Protein AF-A0A953NY67-F1 (afdb_monomer)

Foldseek 3Di:
DDDDDDDDDDDDDDDDDDPDDPDPPPPPPPPPPPPPQDAQQQFDAADDPNAGCLFADDPSVVLVQLSPSDFDPDADEDEQVRLLPDDPPPDDCQDFGKHKYKAWFQAKDFAQQDSSQNSDRVFTKIKTFGAHYLPDAQLRTAIAIATSRSCVSGVCVDRVNSRVCNVVGFMKIWIATWGQQVVCQVCHNPRHVHSIYRRHGRWIWTADPNDTHTD

Secondary structure (DSSP, 8-state):
-----------------------------------------PPPSS-BTTB-TT-SSS-HHHHHHHH-----SSPEEEEHHHHHTS----SS----EEEEEEEEEEEEEEPPP-GGGTT-SSSPPEEEEEESSTT--GGGSEEEEE-HHHHHH-GGG-HHHHHHHHHHTPEEEEEEEEEE-GGGGGGBTTTBS-SEEEEEEEEEEEEETTEEEE-

Solvent-accessible surface area (backbone atoms only — not comparable to full-atom values): 12230 Å² total; per-residue (Å²): 132,89,80,89,80,91,86,82,90,88,82,89,80,97,78,88,83,82,87,79,75,84,79,77,76,77,78,78,77,77,76,77,76,69,78,80,76,56,71,60,49,71,30,79,78,60,63,54,94,83,36,38,35,46,30,36,82,87,59,33,83,52,13,36,52,46,55,51,38,72,64,57,93,74,51,46,81,44,48,45,67,67,54,50,71,50,75,83,61,78,96,72,64,66,44,86,47,34,31,30,33,52,26,15,39,61,47,62,44,79,39,70,59,36,42,40,43,51,47,34,84,84,43,36,30,37,38,29,23,37,13,78,46,75,86,48,54,50,28,66,4,37,40,35,30,39,37,47,58,47,41,69,48,27,69,70,62,37,68,70,51,50,38,51,44,25,71,74,46,47,44,33,37,46,26,16,28,39,29,60,41,72,95,46,51,89,38,42,72,67,60,16,45,34,41,46,28,30,32,25,42,50,38,52,28,37,52,52,96,94,39,80,43,55,95

Mean predicted aligned error: 10.67 Å

pLDDT: mean 84.35, std 21.22, range [34.59, 98.81]

Structure (mmCIF, N/CA/C/O backbone):
data_AF-A0A953NY67-F1
#
_entry.id   AF-A0A953NY67-F1
#
loop_
_atom_site.group_PDB
_atom_site.id
_atom_site.type_symbol
_atom_site.label_atom_id
_atom_site.label_alt_id
_atom_site.label_comp_id
_atom_site.label_asym_id
_atom_site.label_entity_id
_atom_site.label_seq_id
_atom_site.pdbx_PDB_ins_code
_atom_site.Cartn_x
_atom_site.Cartn_y
_atom_site.Cartn_z
_atom_site.occupancy
_atom_site.B_iso_or_equiv
_atom_site.auth_seq_id
_atom_site.auth_comp_id
_atom_site.auth_asym_id
_atom_site.auth_atom_id
_atom_site.pdbx_PDB_model_num
ATOM 1 N N . MET A 1 1 ? -45.138 -76.956 61.649 1.00 39.62 1 MET A N 1
ATOM 2 C CA . MET A 1 1 ? -44.543 -77.700 62.784 1.00 39.62 1 MET A CA 1
ATOM 3 C C . MET A 1 1 ? -43.358 -76.897 63.327 1.00 39.62 1 MET A C 1
ATOM 5 O O . MET A 1 1 ? -43.005 -75.906 62.704 1.00 39.62 1 MET A O 1
ATOM 9 N N . LEU A 1 2 ? -42.829 -77.313 64.483 1.00 36.50 2 LEU A N 1
ATOM 10 C CA . LEU A 1 2 ? -41.566 -76.946 65.160 1.00 36.50 2 LEU A CA 1
ATOM 11 C C . LEU A 1 2 ? -40.396 -76.501 64.241 1.00 36.50 2 LEU A C 1
ATOM 13 O O . LEU A 1 2 ? -40.342 -76.945 63.100 1.00 36.50 2 LEU A O 1
ATOM 17 N N . GLN A 1 3 ? -39.360 -75.763 64.676 1.00 36.25 3 GLN A N 1
ATOM 18 C CA . GLN A 1 3 ? -39.056 -74.982 65.902 1.00 36.25 3 GLN A CA 1
ATOM 19 C C . GLN A 1 3 ? -37.768 -74.153 65.617 1.00 36.25 3 GLN A C 1
ATOM 21 O O . GLN A 1 3 ? -37.050 -74.434 64.659 1.00 36.25 3 GLN A O 1
ATOM 26 N N . ALA A 1 4 ? -37.450 -73.155 66.449 1.00 38.16 4 ALA A N 1
ATOM 27 C CA . ALA A 1 4 ? -36.149 -72.458 66.493 1.00 38.16 4 ALA A CA 1
ATOM 28 C C . ALA A 1 4 ? -35.006 -73.368 67.072 1.00 38.16 4 ALA A C 1
ATOM 30 O O . ALA A 1 4 ? -35.291 -74.508 67.427 1.00 38.16 4 ALA A O 1
ATOM 31 N N . ALA A 1 5 ? -33.721 -72.994 67.243 1.00 40.84 5 ALA A N 1
ATOM 32 C CA . ALA A 1 5 ? -33.030 -71.692 67.201 1.00 40.84 5 ALA A CA 1
ATOM 33 C C . ALA A 1 5 ? -31.470 -71.840 67.171 1.00 40.84 5 ALA A C 1
ATOM 35 O O . ALA A 1 5 ? -30.976 -72.914 67.483 1.00 40.84 5 ALA A O 1
ATOM 36 N N . ILE A 1 6 ? -30.734 -70.735 66.904 1.00 38.78 6 ILE A N 1
ATOM 37 C CA . ILE A 1 6 ? -29.535 -70.209 67.643 1.00 38.78 6 ILE A CA 1
ATOM 38 C C . ILE A 1 6 ? -28.419 -71.234 68.027 1.00 38.78 6 ILE A C 1
ATOM 40 O O . ILE A 1 6 ? -28.661 -72.138 68.812 1.00 38.78 6 ILE A O 1
ATOM 44 N N . ASN A 1 7 ? -27.137 -71.138 67.618 1.00 36.88 7 ASN A N 1
ATOM 45 C CA . ASN A 1 7 ? -26.100 -70.093 67.867 1.00 36.88 7 ASN A CA 1
ATOM 46 C C . ASN A 1 7 ? -24.787 -70.466 67.073 1.00 36.88 7 ASN A C 1
ATOM 48 O O . ASN A 1 7 ? -24.808 -71.483 66.393 1.00 36.88 7 ASN A O 1
ATOM 52 N N . SER A 1 8 ? -23.589 -69.833 67.081 1.00 39.16 8 SER A N 1
ATOM 53 C CA . SER A 1 8 ? -22.992 -68.628 67.715 1.00 39.16 8 SER A CA 1
ATOM 54 C C . SER A 1 8 ? -21.680 -68.177 67.006 1.00 39.16 8 SER A C 1
ATOM 56 O O . SER A 1 8 ? -21.096 -68.959 66.264 1.00 39.16 8 SER A O 1
ATOM 58 N N . ARG A 1 9 ? -21.149 -66.999 67.402 1.00 42.31 9 ARG A N 1
ATOM 59 C CA . ARG A 1 9 ? -19.740 -66.505 67.313 1.00 42.31 9 ARG A CA 1
ATOM 60 C C . ARG A 1 9 ? -19.190 -66.007 65.962 1.00 42.31 9 ARG A C 1
ATOM 62 O O . ARG A 1 9 ? -19.369 -66.596 64.908 1.00 42.31 9 ARG A O 1
ATOM 69 N N . ALA A 1 10 ? -18.444 -64.903 66.053 1.00 38.62 10 ALA A N 1
ATOM 70 C CA . ALA A 1 10 ? -17.815 -64.177 64.951 1.00 38.62 10 ALA A CA 1
ATOM 71 C C . ALA A 1 10 ? -16.287 -64.100 65.116 1.00 38.62 10 ALA A C 1
ATOM 73 O O . ALA A 1 10 ? -15.781 -64.203 66.233 1.00 38.62 10 ALA A O 1
ATOM 74 N N . ALA A 1 11 ? -15.575 -63.788 64.029 1.00 39.66 11 ALA A N 1
ATOM 75 C CA . ALA A 1 11 ? -14.283 -63.101 64.079 1.00 39.66 11 ALA A CA 1
ATOM 76 C C . ALA A 1 11 ? -14.027 -62.334 62.769 1.00 39.66 11 ALA A C 1
ATOM 78 O O . ALA A 1 11 ? -14.064 -62.912 61.6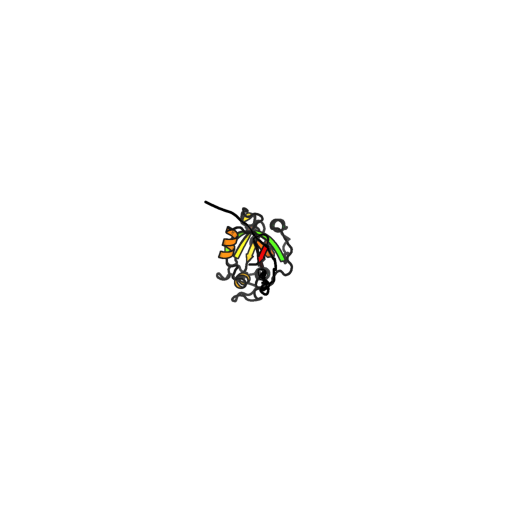86 1.00 39.66 11 ALA A O 1
ATOM 79 N N . TRP A 1 12 ? -13.731 -61.035 62.862 1.00 34.59 12 TRP A N 1
ATOM 80 C CA . TRP A 1 12 ? -13.210 -60.250 61.736 1.00 34.59 12 TRP A CA 1
ATOM 81 C C . TRP A 1 12 ? -11.709 -60.503 61.558 1.00 34.59 12 TRP A C 1
ATOM 83 O O . TRP A 1 12 ? -10.979 -60.540 62.550 1.00 34.59 12 TRP A O 1
ATOM 93 N N . ARG A 1 13 ? -11.214 -60.534 60.311 1.00 37.44 13 ARG A N 1
ATOM 94 C CA . ARG A 1 13 ? -9.818 -60.161 59.999 1.00 37.44 13 ARG A CA 1
ATOM 95 C C . ARG A 1 13 ? -9.633 -59.747 58.537 1.00 37.44 13 ARG A C 1
ATOM 97 O O . ARG A 1 13 ? -9.504 -60.582 57.650 1.00 37.44 13 ARG A O 1
ATOM 104 N N . LEU A 1 14 ? -9.550 -58.437 58.306 1.00 43.66 14 LEU A N 1
ATOM 105 C CA . LEU A 1 14 ? -9.125 -57.867 57.028 1.00 43.66 14 LEU A CA 1
ATOM 106 C C . LEU A 1 14 ? -7.594 -57.897 56.917 1.00 43.66 14 LEU A C 1
ATOM 108 O O . LEU A 1 14 ? -6.911 -57.102 57.557 1.00 43.66 14 LEU A O 1
ATOM 112 N N . ARG A 1 15 ? -7.066 -58.795 56.079 1.00 39.19 15 ARG A N 1
ATOM 113 C CA . ARG A 1 15 ? -5.749 -58.706 55.420 1.00 39.19 15 ARG A CA 1
ATOM 114 C C . ARG A 1 15 ? -5.880 -59.420 54.066 1.00 39.19 15 ARG A C 1
ATOM 116 O O . ARG A 1 15 ? -6.394 -60.528 54.043 1.00 39.19 15 ARG A O 1
ATOM 123 N N . GLY A 1 16 ? -5.467 -58.879 52.925 1.00 39.84 16 GLY A N 1
ATOM 124 C CA . GLY A 1 16 ? -4.832 -57.586 52.674 1.00 39.84 16 GLY A CA 1
ATOM 125 C C . GLY A 1 16 ? -3.822 -57.725 51.539 1.00 39.84 16 GLY A C 1
ATOM 126 O O . GLY A 1 16 ? -2.733 -58.222 51.780 1.00 39.84 16 GLY A O 1
ATOM 127 N N . ASN A 1 17 ? -4.197 -57.318 50.324 1.00 39.88 17 ASN A N 1
ATOM 128 C CA . ASN A 1 17 ? -3.295 -57.165 49.176 1.00 39.88 17 ASN A CA 1
ATOM 129 C C . ASN A 1 17 ? -3.966 -56.245 48.143 1.00 39.88 17 ASN A C 1
ATOM 131 O O . ASN A 1 17 ? -4.795 -56.685 47.349 1.00 39.88 17 ASN A O 1
ATOM 135 N N . GLN A 1 18 ? -3.640 -54.952 48.181 1.00 38.19 18 GLN A N 1
ATOM 136 C CA . GLN A 1 18 ? -4.022 -54.019 47.122 1.00 38.19 18 GLN A CA 1
ATOM 137 C C . GLN A 1 18 ? -2.980 -54.085 46.006 1.00 38.19 18 GLN A C 1
ATOM 139 O O . GLN A 1 18 ? -1.814 -53.767 46.230 1.00 38.19 18 GLN A O 1
ATOM 144 N N . TRP A 1 19 ? -3.404 -54.449 44.797 1.00 37.28 19 TRP A N 1
ATOM 145 C CA . TRP A 1 19 ? -2.578 -54.295 43.601 1.00 37.28 19 TRP A CA 1
ATOM 146 C C . TRP A 1 19 ? -2.508 -52.812 43.229 1.00 37.28 19 TRP A C 1
ATOM 148 O O . TRP A 1 19 ? -3.412 -52.282 42.582 1.00 37.28 19 TRP A O 1
ATOM 158 N N . GLN A 1 20 ? -1.450 -52.125 43.665 1.00 35.62 20 GLN A N 1
ATOM 159 C CA . GLN A 1 20 ? -1.194 -50.754 43.232 1.00 35.62 20 GLN A CA 1
ATOM 160 C C . GLN A 1 20 ? -0.678 -50.754 41.793 1.00 35.62 20 GLN A C 1
ATOM 162 O O . GLN A 1 20 ? 0.442 -51.180 41.515 1.00 35.62 20 GLN A O 1
ATOM 167 N N . TRP A 1 21 ? -1.499 -50.242 40.881 1.00 41.03 21 TRP A N 1
ATOM 168 C CA . TRP A 1 21 ? -1.080 -49.954 39.516 1.00 41.03 21 TRP A CA 1
ATOM 169 C C . TRP A 1 21 ? -0.129 -48.745 39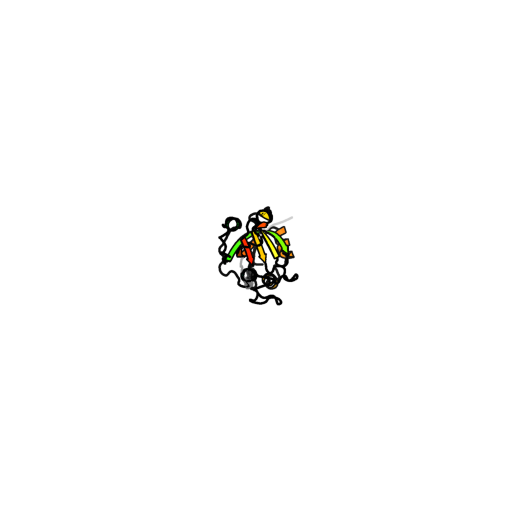.526 1.00 41.03 21 TRP A C 1
ATOM 171 O O . TRP A 1 21 ? -0.493 -47.703 40.084 1.00 41.03 21 TRP A O 1
ATOM 181 N N . PRO A 1 22 ? 1.077 -48.840 38.930 1.00 42.34 22 PRO A N 1
ATOM 182 C CA . PRO A 1 22 ? 1.998 -47.718 38.860 1.00 42.34 22 PRO A CA 1
ATOM 183 C C . PRO A 1 22 ? 1.428 -46.632 37.944 1.00 42.34 22 PRO A C 1
ATOM 185 O O . PRO A 1 22 ? 1.353 -46.753 36.724 1.00 42.34 22 PRO A O 1
ATOM 188 N N . TRP A 1 23 ? 1.022 -45.559 38.604 1.00 42.62 23 TRP A N 1
ATOM 189 C CA . TRP A 1 23 ? 0.513 -44.288 38.115 1.00 42.62 23 TRP A CA 1
ATOM 190 C C . TRP A 1 23 ? 1.400 -43.682 37.016 1.00 42.62 23 TRP A C 1
ATOM 192 O O . TRP A 1 23 ? 2.247 -42.823 37.268 1.00 42.62 23 TRP A O 1
ATOM 202 N N . LEU A 1 24 ? 1.133 -44.072 35.765 1.00 40.12 24 LEU A N 1
ATOM 203 C CA . LEU A 1 24 ? 1.544 -43.332 34.574 1.00 40.12 24 LEU A CA 1
ATOM 204 C C . LEU A 1 24 ? 0.895 -41.943 34.603 1.00 40.12 24 LEU A C 1
ATOM 206 O O . LEU A 1 24 ? -0.196 -41.722 34.072 1.00 40.12 24 LEU A O 1
ATOM 210 N N . LYS A 1 25 ? 1.588 -40.993 35.242 1.00 44.09 25 LYS A N 1
ATOM 211 C CA . LYS A 1 25 ? 1.295 -39.561 35.165 1.00 44.09 25 LYS A CA 1
ATOM 212 C C . LYS A 1 25 ? 1.428 -39.144 33.706 1.00 44.09 25 LYS A C 1
ATOM 214 O O . LYS A 1 25 ? 2.519 -38.832 33.239 1.00 44.09 25 LYS A O 1
ATOM 219 N N . SER A 1 26 ? 0.310 -39.183 32.991 1.00 42.44 26 SER A N 1
ATOM 220 C CA . SER A 1 26 ? 0.231 -38.799 31.588 1.00 42.44 26 SER A CA 1
ATOM 221 C C . SER A 1 26 ? 0.456 -37.296 31.493 1.00 42.44 26 SER A C 1
ATOM 223 O O . SER A 1 26 ? -0.470 -36.506 31.671 1.00 42.44 26 SER A O 1
ATOM 225 N N . ILE A 1 27 ? 1.711 -36.900 31.267 1.00 49.53 27 ILE A N 1
ATOM 226 C CA . ILE A 1 27 ? 2.076 -35.515 30.986 1.00 49.53 27 ILE A CA 1
ATOM 227 C C . ILE A 1 27 ? 1.513 -35.195 29.604 1.00 49.53 27 ILE A C 1
ATOM 229 O O . ILE A 1 27 ? 2.157 -35.425 28.581 1.00 49.53 27 ILE A O 1
ATOM 233 N N . VAL A 1 28 ? 0.282 -34.684 29.581 1.00 48.62 28 VAL A N 1
ATOM 234 C CA . VAL A 1 28 ? -0.308 -34.091 28.385 1.00 48.62 28 VAL A CA 1
ATOM 235 C C . VAL A 1 28 ? 0.465 -32.807 28.108 1.00 48.62 28 VAL A C 1
ATOM 237 O O . VAL A 1 28 ? 0.140 -31.736 28.618 1.00 48.62 28 VAL A O 1
ATOM 240 N N . LEU A 1 29 ? 1.531 -32.937 27.319 1.00 42.44 29 LEU A N 1
ATOM 241 C CA . LEU A 1 29 ? 2.214 -31.818 26.691 1.00 42.44 29 LEU A CA 1
ATOM 242 C C . LEU A 1 29 ? 1.227 -31.155 25.728 1.00 42.44 29 LEU A C 1
ATOM 244 O O . LEU A 1 29 ? 1.152 -31.492 24.548 1.00 42.44 29 LEU A O 1
ATOM 248 N N . ILE A 1 30 ? 0.457 -30.199 26.252 1.00 47.91 30 ILE A N 1
ATOM 249 C CA . ILE A 1 30 ? -0.268 -29.227 25.440 1.00 47.91 30 ILE A CA 1
ATOM 250 C C . ILE A 1 30 ? 0.800 -28.339 24.802 1.00 47.91 30 ILE A C 1
ATOM 252 O O . ILE A 1 30 ? 1.150 -27.277 25.318 1.00 47.91 30 ILE A O 1
ATOM 256 N N . SER A 1 31 ? 1.364 -28.809 23.690 1.00 45.59 31 SER A N 1
ATOM 257 C CA . SER A 1 31 ? 2.204 -28.005 22.816 1.00 45.59 31 SER A CA 1
ATOM 258 C C . SER A 1 31 ? 1.345 -26.881 22.255 1.00 45.59 31 SER A C 1
ATOM 260 O O . SER A 1 31 ? 0.670 -27.044 21.240 1.00 45.59 31 SER A O 1
ATOM 262 N N . ILE A 1 32 ? 1.364 -25.735 22.939 1.00 51.59 32 ILE A N 1
ATOM 263 C CA . ILE A 1 32 ? 0.816 -24.484 22.428 1.00 51.59 32 ILE A CA 1
ATOM 264 C C . ILE A 1 32 ? 1.669 -24.111 21.216 1.00 51.59 32 ILE A C 1
ATOM 266 O O . ILE A 1 32 ? 2.693 -23.437 21.331 1.00 51.59 32 ILE A O 1
ATOM 270 N N . LEU A 1 33 ? 1.248 -24.590 20.046 1.00 49.53 33 LEU A N 1
ATOM 271 C CA . LEU A 1 33 ? 1.711 -24.110 18.755 1.00 49.53 33 LEU A CA 1
ATOM 272 C C . LEU A 1 33 ? 1.245 -22.662 18.626 1.00 49.53 33 LEU A C 1
ATOM 274 O O . LEU A 1 33 ? 0.181 -22.378 18.077 1.00 49.53 33 LEU A O 1
ATOM 278 N N . ALA A 1 34 ? 2.044 -21.745 19.173 1.00 48.44 34 ALA A N 1
ATOM 279 C CA . ALA A 1 34 ? 1.928 -20.333 18.868 1.00 48.44 34 ALA A CA 1
ATOM 280 C C . ALA A 1 34 ? 1.931 -20.208 17.334 1.00 48.44 34 ALA A C 1
ATOM 282 O O . ALA A 1 34 ? 2.858 -20.726 16.700 1.00 48.44 34 ALA A O 1
ATOM 283 N N . PRO A 1 35 ? 0.901 -19.599 16.718 1.00 49.03 35 PRO A N 1
ATOM 284 C CA . PRO A 1 35 ? 0.841 -19.491 15.271 1.00 49.03 35 PRO A CA 1
ATOM 285 C C . PRO A 1 35 ? 2.079 -18.727 14.817 1.00 49.03 35 PRO A C 1
ATOM 287 O O . PRO A 1 35 ? 2.294 -17.589 15.234 1.00 49.03 35 PRO A O 1
ATOM 290 N N . ALA A 1 36 ? 2.923 -19.379 14.016 1.00 50.19 36 ALA A N 1
ATOM 291 C CA . ALA A 1 36 ? 4.190 -18.808 13.592 1.00 50.19 36 ALA A CA 1
ATOM 292 C C . ALA A 1 36 ? 3.918 -17.502 12.835 1.00 50.19 36 ALA A C 1
ATOM 294 O O . ALA A 1 36 ? 3.412 -17.527 11.708 1.00 50.19 36 ALA A O 1
ATOM 295 N N . VAL A 1 37 ? 4.228 -16.370 13.474 1.00 52.16 37 VAL A N 1
ATOM 296 C CA . VAL A 1 37 ? 4.060 -15.029 12.910 1.00 52.16 37 VAL A CA 1
ATOM 297 C C . VAL A 1 37 ? 5.117 -14.858 11.827 1.00 52.16 37 VAL A C 1
ATOM 299 O O . VAL A 1 37 ? 6.238 -14.422 12.081 1.00 52.16 37 VAL A O 1
ATOM 302 N N . HIS A 1 38 ? 4.771 -15.298 10.621 1.00 57.69 38 HIS A N 1
ATOM 303 C CA . HIS A 1 38 ? 5.622 -15.177 9.451 1.00 57.69 38 HIS A CA 1
ATOM 304 C C . HIS A 1 38 ? 5.703 -13.699 9.078 1.00 57.69 38 HIS A C 1
ATOM 306 O O . HIS A 1 38 ? 4.747 -13.140 8.544 1.00 57.69 38 HIS A O 1
ATOM 312 N N . ALA A 1 39 ? 6.847 -13.084 9.376 1.00 74.56 39 ALA A N 1
ATOM 313 C CA . ALA A 1 39 ? 7.178 -11.764 8.867 1.00 74.56 39 ALA A CA 1
ATOM 314 C C . ALA A 1 39 ? 7.124 -11.772 7.332 1.00 74.56 39 ALA A C 1
ATOM 316 O O . ALA A 1 39 ? 7.561 -12.740 6.704 1.00 74.56 39 ALA A O 1
ATOM 317 N N . ALA A 1 40 ? 6.617 -10.692 6.739 1.00 82.81 40 ALA A N 1
ATOM 318 C CA . ALA A 1 40 ? 6.560 -10.518 5.297 1.00 82.81 40 ALA A CA 1
ATOM 319 C C . ALA A 1 40 ? 7.931 -10.774 4.658 1.00 82.81 40 ALA A C 1
ATOM 321 O O . ALA A 1 40 ? 8.946 -10.187 5.052 1.00 82.81 40 ALA A O 1
ATOM 322 N N . ASN A 1 41 ? 7.951 -11.620 3.631 1.00 90.12 41 ASN A N 1
ATOM 323 C CA . ASN A 1 41 ? 9.145 -11.882 2.849 1.00 90.12 41 ASN A CA 1
ATOM 324 C C . ASN A 1 41 ? 9.572 -10.578 2.172 1.00 90.12 41 ASN A C 1
ATOM 326 O O . ASN A 1 41 ? 8.874 -10.038 1.305 1.00 90.12 41 ASN A O 1
ATOM 330 N N . LYS A 1 42 ? 10.738 -10.073 2.572 1.00 93.25 42 LYS A N 1
ATOM 331 C CA . LYS A 1 42 ? 11.381 -8.933 1.927 1.00 93.25 42 LYS A CA 1
ATOM 332 C C . LYS A 1 42 ? 11.780 -9.332 0.492 1.00 93.25 42 LYS A C 1
ATOM 334 O O . LYS A 1 42 ? 12.521 -10.301 0.345 1.00 93.25 42 LYS A O 1
ATOM 339 N N . PRO A 1 43 ? 11.377 -8.582 -0.549 1.00 95.06 43 PRO A N 1
ATOM 340 C CA . PRO A 1 43 ? 11.858 -8.802 -1.907 1.00 95.06 43 PRO A CA 1
ATOM 341 C C . PRO A 1 43 ? 13.290 -8.293 -2.099 1.00 95.06 43 PRO A C 1
ATOM 343 O O . PRO A 1 43 ? 13.756 -7.392 -1.393 1.00 95.06 43 PRO A O 1
ATOM 346 N N . ASP A 1 44 ? 13.961 -8.807 -3.124 1.00 93.12 44 ASP A N 1
ATOM 347 C CA . ASP A 1 44 ? 15.292 -8.344 -3.499 1.00 93.12 44 ASP A CA 1
ATOM 348 C C . ASP A 1 44 ? 15.319 -6.883 -3.974 1.00 93.12 44 ASP A C 1
ATOM 350 O O . ASP A 1 44 ? 14.358 -6.325 -4.530 1.00 93.12 44 ASP A O 1
ATOM 354 N N . SER A 1 45 ? 16.471 -6.258 -3.739 1.00 91.75 45 SER A N 1
ATOM 355 C CA . SER A 1 45 ? 16.820 -4.921 -4.215 1.00 91.75 45 SER A CA 1
ATOM 356 C C . SER A 1 45 ? 17.358 -4.950 -5.640 1.00 91.75 45 SER A C 1
ATOM 358 O O . SER A 1 45 ? 18.080 -5.867 -6.021 1.00 91.75 45 SER A O 1
ATOM 360 N N . GLY A 1 46 ? 17.076 -3.898 -6.404 1.00 92.31 46 GLY A N 1
ATOM 361 C CA . GLY A 1 46 ? 17.532 -3.755 -7.784 1.00 92.31 46 GLY A CA 1
ATOM 362 C C . GLY A 1 46 ? 16.484 -4.197 -8.807 1.00 92.31 46 GLY A C 1
ATOM 363 O O . GLY A 1 46 ? 15.278 -4.004 -8.615 1.00 92.31 46 GLY A O 1
ATOM 364 N N . ALA A 1 47 ? 16.940 -4.722 -9.945 1.00 94.69 47 ALA A N 1
ATOM 365 C CA . ALA A 1 47 ? 16.054 -5.051 -11.055 1.00 94.69 47 ALA A CA 1
ATOM 366 C C . ALA A 1 47 ? 15.122 -6.228 -10.722 1.00 94.69 47 ALA A C 1
ATOM 368 O O . ALA A 1 47 ? 15.570 -7.272 -10.263 1.00 94.69 47 ALA A O 1
ATOM 369 N N . PHE A 1 48 ? 13.829 -6.061 -10.993 1.00 96.88 48 PHE A N 1
ATOM 370 C CA . PHE A 1 48 ? 12.809 -7.093 -10.854 1.00 96.88 48 PHE A CA 1
ATOM 371 C C . PHE A 1 48 ? 12.240 -7.403 -12.239 1.00 96.88 48 PHE A C 1
ATOM 373 O O . PHE A 1 48 ? 11.706 -6.510 -12.891 1.00 96.88 48 PHE A O 1
ATOM 380 N N . GLN A 1 49 ? 12.404 -8.650 -12.696 1.00 96.12 49 GLN A N 1
ATOM 381 C CA . GLN A 1 49 ? 11.982 -9.111 -14.030 1.00 96.12 49 GLN A CA 1
ATOM 382 C C . GLN A 1 49 ? 12.437 -8.155 -15.158 1.00 96.12 49 GLN A C 1
ATOM 384 O O . GLN A 1 49 ? 11.653 -7.684 -15.971 1.00 96.12 49 GLN A O 1
ATOM 389 N N . GLY A 1 50 ? 13.725 -7.792 -15.151 1.00 95.00 50 GLY A N 1
ATOM 390 C CA . GLY A 1 50 ? 14.330 -6.845 -16.099 1.00 95.00 50 GLY A CA 1
ATOM 391 C C . GLY A 1 50 ? 14.109 -5.359 -15.772 1.00 95.00 50 GLY A C 1
ATOM 392 O O . GLY A 1 50 ? 14.988 -4.541 -16.052 1.00 95.00 50 GLY A O 1
ATOM 393 N N . CYS A 1 51 ? 13.009 -4.991 -15.110 1.00 96.19 51 CYS A N 1
ATOM 394 C CA . CYS A 1 51 ? 12.725 -3.601 -14.757 1.00 96.19 51 CYS A CA 1
ATOM 395 C C . CYS A 1 51 ? 13.555 -3.120 -13.550 1.00 96.19 51 CYS A C 1
ATOM 397 O O . CYS A 1 51 ? 13.471 -3.668 -12.450 1.00 96.19 51 CYS A O 1
ATOM 399 N N . ARG A 1 52 ? 14.365 -2.070 -13.736 1.00 94.94 52 ARG A N 1
ATOM 400 C CA . ARG A 1 52 ? 15.186 -1.441 -12.677 1.00 94.94 52 ARG A CA 1
ATOM 401 C C . ARG A 1 52 ? 14.311 -0.661 -11.684 1.00 94.94 52 ARG A C 1
ATOM 403 O O . ARG A 1 52 ? 13.252 -0.174 -12.056 1.00 94.94 52 ARG A O 1
ATOM 410 N N . GLU A 1 53 ? 14.775 -0.446 -10.446 1.00 92.81 53 GLU A N 1
ATOM 411 C CA . GLU A 1 53 ? 14.031 0.356 -9.440 1.00 92.81 53 GLU A CA 1
ATOM 412 C C . GLU A 1 53 ? 13.753 1.802 -9.900 1.00 92.81 53 GLU A C 1
ATOM 414 O O . GLU A 1 53 ? 12.763 2.407 -9.490 1.00 92.81 53 GLU A O 1
ATOM 419 N N . THR A 1 54 ? 14.581 2.329 -10.807 1.00 93.94 54 THR A N 1
ATOM 420 C CA . THR A 1 54 ? 14.387 3.608 -11.513 1.00 93.94 54 THR A CA 1
ATOM 421 C C . THR A 1 54 ? 13.136 3.653 -12.390 1.00 93.94 54 THR A C 1
ATOM 423 O O . THR A 1 54 ? 12.739 4.739 -12.808 1.00 93.94 54 THR A O 1
ATOM 426 N N . GLY A 1 55 ? 12.543 2.500 -12.707 1.00 94.75 55 GLY A N 1
ATOM 427 C CA . GLY A 1 55 ? 11.469 2.357 -13.678 1.00 94.75 55 GLY A CA 1
ATOM 428 C C . GLY A 1 55 ? 11.839 2.923 -15.049 1.00 94.75 55 GLY A C 1
ATOM 429 O O . GLY A 1 55 ? 12.982 2.833 -15.502 1.00 94.75 55 GLY A O 1
ATOM 430 N N . SER A 1 56 ? 10.841 3.545 -15.665 1.00 93.50 56 SER A N 1
ATOM 431 C CA . SER A 1 56 ? 10.866 4.231 -16.955 1.00 93.50 56 SER A CA 1
ATOM 432 C C . SER A 1 56 ? 10.272 5.643 -16.834 1.00 93.50 56 SER A C 1
ATOM 434 O O . SER A 1 56 ? 9.691 6.006 -15.807 1.00 93.50 56 SER A O 1
ATOM 436 N N . GLY A 1 57 ? 10.383 6.445 -17.894 1.00 89.06 57 GLY A N 1
ATOM 437 C CA . GLY A 1 57 ? 9.899 7.827 -17.896 1.00 89.06 57 GLY A CA 1
ATOM 438 C C . GLY A 1 57 ? 10.838 8.794 -17.167 1.00 89.06 57 GLY A C 1
ATOM 439 O O . GLY A 1 57 ? 12.013 8.502 -16.957 1.00 89.06 57 GLY A O 1
ATOM 440 N N . LYS A 1 58 ? 10.330 9.989 -16.838 1.00 84.19 58 LYS A N 1
ATOM 441 C CA . LYS A 1 58 ? 11.153 11.119 -16.363 1.00 84.19 58 LYS A CA 1
ATOM 442 C C . LYS A 1 58 ? 11.320 11.163 -14.837 1.00 84.19 58 LYS A C 1
ATOM 444 O O . LYS A 1 58 ? 12.383 11.539 -14.353 1.00 84.19 58 LYS A O 1
ATOM 449 N N . ASP A 1 59 ? 10.320 10.726 -14.071 1.00 88.44 59 ASP A N 1
ATOM 450 C CA . ASP A 1 59 ? 10.309 10.783 -12.600 1.00 88.44 59 ASP A CA 1
ATOM 451 C C . ASP A 1 59 ? 11.064 9.624 -11.918 1.00 88.44 59 ASP A C 1
ATOM 453 O O . ASP A 1 59 ? 10.564 8.973 -10.999 1.00 88.44 59 ASP A O 1
ATOM 457 N N . ILE A 1 60 ? 12.319 9.393 -12.318 1.00 91.00 60 ILE A N 1
ATOM 458 C CA . ILE A 1 60 ? 13.217 8.357 -11.764 1.00 91.00 60 ILE A CA 1
ATOM 459 C C . ILE A 1 60 ? 13.181 8.329 -10.223 1.00 91.00 60 ILE A C 1
ATOM 461 O O . ILE A 1 60 ? 13.098 7.272 -9.596 1.00 91.00 60 ILE A O 1
ATOM 465 N N . SER A 1 61 ? 13.193 9.507 -9.598 1.00 90.88 61 SER A N 1
ATOM 466 C CA . SER A 1 61 ? 13.214 9.676 -8.144 1.00 90.88 61 SER A CA 1
ATOM 467 C C . SER A 1 61 ? 11.860 9.468 -7.444 1.00 90.88 61 SER A C 1
ATOM 469 O O . SER A 1 61 ? 11.836 9.473 -6.214 1.00 90.88 61 SER A O 1
ATOM 471 N N . ILE A 1 62 ? 10.737 9.303 -8.162 1.00 90.50 62 ILE A N 1
ATOM 472 C CA . ILE A 1 62 ? 9.485 8.778 -7.575 1.00 90.50 62 ILE A CA 1
ATOM 473 C C . ILE A 1 62 ? 9.396 7.267 -7.780 1.00 90.50 62 ILE A C 1
ATOM 475 O O . ILE A 1 62 ? 8.999 6.555 -6.860 1.00 90.50 62 ILE A O 1
ATOM 479 N N . ASN A 1 63 ? 9.860 6.772 -8.931 1.00 94.56 63 ASN A N 1
ATOM 480 C CA . ASN A 1 63 ? 9.890 5.349 -9.255 1.00 94.56 63 ASN A CA 1
ATOM 481 C C . ASN A 1 63 ? 10.694 4.552 -8.218 1.00 94.56 63 ASN A C 1
ATOM 483 O O . ASN A 1 63 ? 10.195 3.551 -7.716 1.00 94.56 63 ASN A O 1
ATOM 487 N N . ILE A 1 64 ? 11.865 5.049 -7.796 1.00 93.94 64 ILE A N 1
ATOM 488 C CA . ILE A 1 64 ? 12.676 4.436 -6.722 1.00 93.94 64 ILE A CA 1
ATOM 489 C C . ILE A 1 64 ? 11.897 4.351 -5.395 1.00 93.94 64 ILE A C 1
ATOM 491 O O . ILE A 1 64 ? 11.980 3.353 -4.679 1.00 93.94 64 ILE A O 1
ATOM 495 N N . LEU A 1 65 ? 11.104 5.376 -5.056 1.00 94.25 65 LEU A N 1
ATOM 496 C CA . LEU A 1 65 ? 10.316 5.401 -3.817 1.00 94.25 65 LEU A CA 1
ATOM 497 C C . LEU A 1 65 ? 9.112 4.450 -3.882 1.00 94.25 65 LEU A C 1
ATOM 499 O O . LEU A 1 65 ? 8.793 3.835 -2.865 1.00 94.25 65 LEU A O 1
ATOM 503 N N . LYS A 1 66 ? 8.487 4.305 -5.060 1.00 94.75 66 LYS A N 1
ATOM 504 C CA . LYS A 1 66 ? 7.436 3.314 -5.349 1.00 94.75 66 LYS A CA 1
ATOM 505 C C . LYS A 1 66 ? 7.982 1.877 -5.297 1.00 94.75 66 LYS A C 1
ATOM 507 O O . LYS A 1 66 ? 7.410 1.014 -4.637 1.00 94.75 66 LYS A O 1
ATOM 512 N N . ASN A 1 67 ? 9.131 1.631 -5.929 1.00 94.88 67 ASN A N 1
ATOM 513 C CA . ASN A 1 67 ? 9.769 0.314 -6.055 1.00 94.88 67 ASN A CA 1
ATOM 514 C C . ASN A 1 67 ? 10.488 -0.198 -4.800 1.00 94.88 67 ASN A C 1
ATOM 516 O O . ASN A 1 67 ? 10.966 -1.330 -4.816 1.00 94.88 67 ASN A O 1
ATOM 520 N N . ARG A 1 68 ? 10.611 0.607 -3.740 1.00 93.06 68 ARG A N 1
ATOM 521 C CA . ARG A 1 68 ? 11.505 0.335 -2.605 1.00 93.06 68 ARG A CA 1
ATOM 522 C C . ARG A 1 68 ? 11.315 -1.077 -2.020 1.00 93.06 68 ARG A C 1
ATOM 524 O O . ARG A 1 68 ? 10.293 -1.391 -1.410 1.00 93.06 68 ARG A O 1
ATOM 531 N N . SER A 1 69 ? 12.354 -1.898 -2.139 1.00 94.88 69 SER A N 1
ATOM 532 C CA . SER A 1 69 ? 12.452 -3.254 -1.573 1.00 94.88 69 SER A CA 1
ATOM 533 C C . SER A 1 69 ? 12.696 -3.280 -0.056 1.00 94.88 69 SER A C 1
ATOM 535 O O . SER A 1 69 ? 12.550 -4.318 0.585 1.00 94.88 69 SER A O 1
ATOM 537 N N . LYS A 1 70 ? 13.060 -2.143 0.556 1.00 94.19 70 LYS A N 1
ATOM 538 C CA . LYS A 1 70 ? 13.296 -2.058 2.004 1.00 94.19 70 LYS A CA 1
ATOM 539 C C . LYS A 1 70 ? 11.972 -2.146 2.801 1.00 94.19 70 LYS A C 1
ATOM 541 O O . LYS A 1 70 ? 11.081 -1.326 2.544 1.00 94.19 70 LYS A O 1
ATOM 546 N N . PRO A 1 71 ? 11.849 -3.053 3.795 1.00 95.19 71 PRO A N 1
ATOM 547 C CA . PRO A 1 71 ? 10.728 -3.065 4.736 1.00 95.19 71 PRO A CA 1
ATOM 548 C C . PRO A 1 71 ? 10.734 -1.822 5.637 1.00 95.19 71 PRO A C 1
ATOM 550 O O . PRO A 1 71 ? 11.705 -1.065 5.682 1.00 95.19 71 PRO A O 1
ATOM 553 N N . VAL A 1 72 ? 9.641 -1.605 6.369 1.00 95.25 72 VAL A N 1
ATOM 554 C CA . VAL A 1 72 ? 9.571 -0.554 7.393 1.00 95.25 72 VAL A CA 1
ATOM 555 C C . VAL A 1 72 ? 9.951 -1.148 8.748 1.00 95.25 72 VAL A C 1
ATOM 557 O O . VAL A 1 72 ? 9.136 -1.793 9.397 1.00 95.25 72 VAL A O 1
ATOM 560 N N . ASP A 1 73 ? 11.190 -0.907 9.176 1.00 91.00 73 ASP A N 1
ATOM 561 C CA . ASP A 1 73 ? 11.751 -1.512 10.396 1.00 91.00 73 ASP A CA 1
ATOM 562 C C . ASP A 1 73 ? 11.076 -1.002 11.689 1.00 91.00 73 ASP A C 1
ATOM 564 O O . ASP A 1 73 ? 10.983 -1.722 12.681 1.00 91.00 73 ASP A O 1
ATOM 568 N N . LYS A 1 74 ? 10.643 0.269 11.697 1.00 93.12 74 LYS A N 1
ATOM 569 C CA . LYS A 1 74 ? 10.035 0.963 12.849 1.00 93.12 74 LYS A CA 1
ATOM 570 C C . LYS A 1 74 ? 8.923 1.915 12.371 1.00 93.12 74 LYS A C 1
ATOM 572 O O . LYS A 1 74 ? 9.199 3.093 12.133 1.00 93.12 74 LYS A O 1
ATOM 577 N N . PRO A 1 75 ? 7.686 1.430 12.160 1.00 96.12 75 PRO A N 1
ATOM 578 C CA . PRO A 1 75 ? 6.594 2.261 11.661 1.00 96.12 75 PRO A CA 1
ATOM 579 C C . PRO A 1 75 ? 6.071 3.239 12.719 1.00 96.12 75 PRO A C 1
ATOM 581 O O . PRO A 1 75 ? 5.890 2.881 13.881 1.00 96.12 75 PRO A O 1
ATOM 584 N N . THR A 1 76 ? 5.728 4.459 12.300 1.00 95.81 76 THR A N 1
ATOM 585 C CA . THR A 1 76 ? 4.841 5.327 13.090 1.00 95.81 76 THR A CA 1
ATOM 586 C C . THR A 1 76 ? 3.409 4.806 12.979 1.00 95.81 76 THR A C 1
ATOM 588 O O . THR A 1 76 ? 2.903 4.655 11.867 1.00 95.81 76 THR A O 1
ATOM 591 N N . GLN A 1 77 ? 2.735 4.556 14.102 1.00 97.31 77 GLN A N 1
ATOM 592 C CA . GLN A 1 77 ? 1.304 4.237 14.085 1.00 97.31 77 GLN A CA 1
ATOM 593 C C . GLN A 1 77 ? 0.510 5.483 13.668 1.00 97.31 77 GLN A C 1
ATOM 595 O O . GLN A 1 77 ? 0.691 6.554 14.248 1.00 97.31 77 GLN A O 1
ATOM 600 N N . MET A 1 78 ? -0.353 5.359 12.661 1.00 96.06 78 MET A N 1
ATOM 601 C CA . MET A 1 78 ? -1.212 6.443 12.175 1.00 96.06 78 MET A CA 1
ATOM 602 C C . MET A 1 78 ? -2.627 5.933 11.900 1.00 96.06 78 MET A C 1
ATOM 604 O O . MET A 1 78 ? -2.823 4.781 11.525 1.00 96.06 78 MET A O 1
ATOM 608 N N . THR A 1 79 ? -3.631 6.798 12.041 1.00 97.56 79 THR A N 1
ATOM 609 C CA . THR A 1 79 ? -4.990 6.503 11.564 1.00 97.56 79 THR A CA 1
ATOM 610 C C . THR A 1 79 ? -5.158 6.961 10.116 1.00 97.56 79 THR A C 1
ATOM 612 O O . THR A 1 79 ? -4.458 7.866 9.656 1.00 97.56 79 THR A O 1
ATOM 615 N N . VAL A 1 80 ? -6.130 6.381 9.407 1.00 97.94 80 VAL A N 1
ATOM 616 C CA . VAL A 1 80 ? -6.547 6.830 8.066 1.00 97.94 80 VAL A CA 1
ATOM 617 C C . VAL A 1 80 ? -6.846 8.338 8.078 1.00 97.94 80 VAL A C 1
ATOM 619 O O . VAL A 1 80 ? -6.264 9.091 7.298 1.00 97.94 80 VAL A O 1
ATOM 622 N N . ASN A 1 81 ? -7.645 8.808 9.043 1.00 96.69 81 ASN A N 1
ATOM 623 C CA . ASN A 1 81 ? -7.970 10.230 9.212 1.00 96.69 81 ASN A CA 1
ATOM 624 C C . ASN A 1 81 ? -6.724 11.109 9.455 1.00 96.69 81 ASN A C 1
ATOM 626 O O . ASN A 1 81 ? -6.643 12.211 8.918 1.00 96.69 81 ASN A O 1
ATOM 630 N N . ALA A 1 82 ? -5.729 10.623 10.207 1.00 94.94 82 ALA A N 1
ATOM 631 C CA . ALA A 1 82 ? -4.472 11.341 10.444 1.00 94.94 82 ALA A CA 1
ATOM 632 C C . ALA A 1 82 ? -3.550 11.405 9.211 1.00 94.94 82 ALA A C 1
ATOM 634 O O . ALA A 1 82 ? -2.611 12.199 9.204 1.00 94.94 82 ALA A O 1
ATOM 635 N N . ILE A 1 83 ? -3.793 10.591 8.176 1.00 94.81 83 ILE A N 1
ATOM 636 C CA . ILE A 1 83 ? -3.143 10.709 6.860 1.00 94.81 83 ILE A CA 1
ATOM 637 C C . ILE A 1 83 ? -3.950 11.632 5.938 1.00 94.81 83 ILE A C 1
ATOM 639 O O . ILE A 1 83 ? -3.363 12.467 5.253 1.00 94.81 83 ILE A O 1
ATOM 643 N N . ILE A 1 84 ? -5.285 11.547 5.963 1.00 94.31 84 ILE A N 1
ATOM 644 C CA . ILE A 1 84 ? -6.175 12.449 5.209 1.00 94.31 84 ILE A CA 1
ATOM 645 C C . ILE A 1 84 ? -5.946 13.909 5.619 1.00 94.31 84 ILE A C 1
ATOM 647 O O . ILE A 1 84 ? -5.770 14.764 4.754 1.00 94.31 84 ILE A O 1
ATOM 651 N N . GLY A 1 85 ? -5.870 14.176 6.926 1.00 90.25 85 GLY A N 1
ATOM 652 C CA . GLY A 1 85 ? -5.621 15.503 7.491 1.00 90.25 85 GLY A CA 1
ATOM 653 C C . GLY A 1 85 ? -4.190 16.033 7.333 1.00 90.25 85 GLY A C 1
ATOM 654 O O . GLY A 1 85 ? -3.908 17.137 7.796 1.00 90.25 85 GLY A O 1
ATOM 655 N N . GLN A 1 86 ? -3.267 15.297 6.699 1.00 86.44 86 GLN A N 1
ATOM 656 C CA . GLN A 1 86 ? -1.938 15.845 6.423 1.00 86.44 86 GLN A CA 1
ATOM 657 C C . GLN A 1 86 ? -2.008 16.898 5.324 1.00 86.44 86 GLN A C 1
ATOM 659 O O . GLN A 1 86 ? -2.337 16.596 4.173 1.00 86.44 86 GLN A O 1
ATOM 664 N N . ALA A 1 87 ? -1.579 18.114 5.663 1.00 71.88 87 ALA A N 1
ATOM 665 C CA . ALA A 1 87 ? -1.313 19.156 4.687 1.00 71.88 87 ALA A CA 1
ATOM 666 C C . ALA A 1 87 ? -0.460 18.617 3.524 1.00 71.88 87 ALA A C 1
ATOM 668 O O . ALA A 1 87 ? 0.489 17.846 3.717 1.00 71.88 87 ALA A O 1
ATOM 669 N N . LYS A 1 88 ? -0.789 19.054 2.306 1.00 64.81 88 LYS A N 1
ATOM 670 C CA . LYS A 1 88 ? 0.050 18.842 1.125 1.00 64.81 88 LYS A CA 1
ATOM 671 C C . LYS A 1 88 ? 1.318 19.668 1.318 1.00 64.81 88 LYS A C 1
ATOM 673 O O . LYS A 1 88 ? 1.320 20.869 1.064 1.00 64.81 88 LYS A O 1
ATOM 678 N N . ALA A 1 89 ? 2.366 19.040 1.839 1.00 54.50 89 ALA A N 1
ATOM 679 C CA . ALA A 1 89 ? 3.638 19.705 2.059 1.00 54.50 89 ALA A CA 1
ATOM 680 C C . ALA A 1 89 ? 4.170 20.264 0.728 1.00 54.50 89 ALA A C 1
ATOM 682 O O . ALA A 1 89 ? 4.159 19.570 -0.290 1.00 54.50 89 ALA A O 1
ATOM 683 N N . SER A 1 90 ? 4.592 21.528 0.726 1.00 47.62 90 SER A N 1
ATOM 684 C CA . SER A 1 90 ? 4.903 22.272 -0.495 1.00 47.62 90 SER A CA 1
ATOM 685 C C . SER A 1 90 ? 6.074 21.657 -1.268 1.00 47.62 90 SER A C 1
ATOM 687 O O . SER A 1 90 ? 7.192 21.578 -0.764 1.00 47.62 90 SER A O 1
ATOM 689 N N . GLY A 1 91 ? 5.810 21.247 -2.514 1.00 45.88 91 GLY A N 1
ATOM 690 C CA . GLY A 1 91 ? 6.794 20.900 -3.551 1.00 45.88 91 GLY A CA 1
ATOM 691 C C . GLY A 1 91 ? 7.634 19.637 -3.319 1.00 45.88 91 GLY A C 1
ATOM 692 O O . GLY A 1 91 ? 7.618 18.722 -4.140 1.00 45.88 91 GLY A O 1
ATOM 693 N N . THR A 1 92 ? 8.392 19.598 -2.226 1.00 51.22 92 THR A N 1
ATOM 694 C CA . THR A 1 92 ? 9.643 18.827 -2.130 1.00 51.22 92 THR A CA 1
ATOM 695 C C . THR A 1 92 ? 9.563 17.640 -1.169 1.00 51.22 92 THR A C 1
ATOM 697 O O . THR A 1 92 ? 10.329 16.685 -1.297 1.00 51.22 92 THR A O 1
ATOM 700 N N . LEU A 1 93 ? 8.629 17.652 -0.211 1.00 52.22 93 LEU A N 1
ATOM 701 C CA . LEU A 1 93 ? 8.506 16.603 0.807 1.00 52.22 93 LEU A CA 1
ATOM 702 C C . LEU A 1 93 ? 7.747 15.369 0.292 1.00 52.22 93 LEU A C 1
ATOM 704 O O . LEU A 1 93 ? 6.667 15.017 0.773 1.00 52.22 93 LEU A O 1
ATOM 708 N N . ARG A 1 94 ? 8.389 14.640 -0.631 1.00 66.44 94 ARG A N 1
ATOM 709 C CA . ARG A 1 94 ? 8.143 13.206 -0.857 1.00 66.44 94 ARG A CA 1
ATOM 710 C C . ARG A 1 94 ? 8.537 12.450 0.417 1.00 66.44 94 ARG A C 1
ATOM 712 O O . ARG A 1 94 ? 9.673 11.995 0.558 1.00 66.44 94 ARG A O 1
ATOM 719 N N . ARG A 1 95 ? 7.616 12.418 1.384 1.00 66.12 95 ARG A N 1
ATOM 720 C CA . ARG A 1 95 ? 7.835 11.899 2.739 1.00 66.12 95 ARG A CA 1
ATOM 721 C C . ARG A 1 95 ? 8.416 10.477 2.674 1.00 66.12 95 ARG A C 1
ATOM 723 O O . ARG A 1 95 ? 8.020 9.658 1.853 1.00 66.12 95 ARG A O 1
ATOM 730 N N . GLN A 1 96 ? 9.387 10.201 3.541 1.00 75.88 96 GLN A N 1
ATOM 731 C CA . GLN A 1 96 ? 10.042 8.890 3.658 1.00 75.88 96 GLN A CA 1
ATOM 732 C C . GLN A 1 96 ? 9.719 8.241 5.012 1.00 75.88 96 GLN A C 1
ATOM 734 O O . GLN A 1 96 ? 10.537 7.544 5.602 1.00 75.88 96 GLN A O 1
ATOM 739 N N . GLN A 1 97 ? 8.524 8.517 5.536 1.00 90.56 97 GLN A N 1
ATOM 740 C CA . GLN A 1 97 ? 8.069 8.001 6.820 1.00 90.56 97 GLN A CA 1
ATOM 741 C C . GLN A 1 97 ? 7.467 6.613 6.615 1.00 90.56 97 GLN A C 1
ATOM 743 O O . GLN A 1 97 ? 6.518 6.446 5.847 1.00 90.56 97 GLN A O 1
ATOM 748 N N . GLY A 1 98 ? 8.015 5.624 7.313 1.00 95.75 98 GLY A N 1
ATOM 749 C CA . GLY A 1 98 ? 7.357 4.338 7.474 1.00 95.75 98 GLY A CA 1
ATOM 750 C C . GLY A 1 98 ? 6.168 4.481 8.421 1.00 95.75 98 GLY A C 1
ATOM 751 O O . GLY A 1 98 ? 6.317 5.011 9.524 1.00 95.75 98 GLY A O 1
ATOM 752 N N . VAL A 1 99 ? 4.995 4.023 7.997 1.00 97.12 99 VAL A N 1
ATOM 753 C CA . VAL A 1 99 ? 3.747 4.081 8.763 1.00 97.12 99 VAL A CA 1
ATOM 754 C C . VAL A 1 99 ? 3.127 2.696 8.894 1.00 97.12 99 VAL A C 1
ATOM 756 O O . VAL A 1 99 ? 3.298 1.850 8.019 1.00 97.12 99 VAL A O 1
ATOM 759 N N . ALA A 1 100 ? 2.394 2.484 9.980 1.00 98.31 100 ALA A N 1
ATOM 760 C CA . ALA A 1 100 ? 1.473 1.370 10.152 1.00 98.31 100 ALA A CA 1
ATOM 761 C C . ALA A 1 100 ? 0.079 1.954 10.384 1.00 98.31 100 ALA A C 1
ATOM 763 O O . ALA A 1 100 ? -0.084 2.867 11.196 1.00 98.31 100 ALA A O 1
ATOM 764 N N . VAL A 1 101 ? -0.900 1.484 9.611 1.00 98.56 101 VAL A N 1
ATOM 765 C CA . VAL A 1 101 ? -2.226 2.103 9.526 1.00 98.56 101 VAL A CA 1
ATOM 766 C C . VAL A 1 101 ? -3.301 1.042 9.638 1.00 98.56 101 VAL A C 1
ATOM 768 O O . VAL A 1 101 ? -3.328 0.095 8.853 1.00 98.56 101 VAL A O 1
ATOM 771 N N . GLU A 1 102 ? -4.196 1.211 10.607 1.00 98.56 102 GLU A N 1
ATOM 772 C CA . GLU A 1 102 ? -5.359 0.345 10.775 1.00 98.56 102 GLU A CA 1
ATOM 773 C C . GLU A 1 102 ? -6.590 0.899 10.052 1.00 98.56 102 GLU A C 1
ATOM 775 O O . GLU A 1 102 ? -6.856 2.101 10.099 1.00 98.56 102 GLU A O 1
ATOM 780 N N . GLY A 1 103 ? -7.369 0.014 9.429 1.00 98.50 103 GLY A N 1
ATOM 781 C CA . GLY A 1 103 ? -8.596 0.369 8.714 1.00 98.50 103 GLY A CA 1
ATOM 782 C C . GLY A 1 103 ? -9.246 -0.831 8.028 1.00 98.50 103 GLY A C 1
ATOM 783 O O . GLY A 1 103 ? -8.876 -1.978 8.280 1.00 98.50 103 GLY A O 1
ATOM 784 N N . TYR A 1 104 ? -10.197 -0.569 7.136 1.00 98.69 104 TYR A N 1
ATOM 785 C CA . TYR A 1 104 ? -10.857 -1.583 6.311 1.00 98.69 104 TYR A CA 1
ATOM 786 C C . TYR A 1 104 ? -10.494 -1.383 4.842 1.00 98.69 104 TYR A C 1
ATOM 788 O O . TYR A 1 104 ? -10.519 -0.261 4.336 1.00 98.69 104 TYR A O 1
ATOM 796 N N . LEU A 1 105 ? -10.141 -2.471 4.157 1.00 98.25 105 LEU A N 1
ATOM 797 C CA . LEU A 1 105 ? -9.859 -2.456 2.725 1.00 98.25 105 LEU A CA 1
ATOM 798 C C . LEU A 1 105 ? -11.197 -2.486 1.971 1.00 98.25 105 LEU A C 1
ATOM 800 O O . LEU A 1 105 ? -11.818 -3.537 1.873 1.00 98.25 105 LEU A O 1
ATOM 804 N N . ILE A 1 106 ? -11.649 -1.333 1.475 1.00 97.69 106 ILE A N 1
ATOM 805 C CA . ILE A 1 106 ? -12.961 -1.159 0.821 1.00 97.69 106 ILE A CA 1
ATOM 806 C C . ILE A 1 106 ? -13.019 -1.891 -0.521 1.00 97.69 106 ILE A C 1
ATOM 808 O O . ILE A 1 106 ? -14.019 -2.506 -0.880 1.00 97.69 106 ILE A O 1
ATOM 812 N N . ALA A 1 107 ? -11.923 -1.822 -1.269 1.00 97.06 107 ALA A N 1
ATOM 813 C CA . ALA A 1 107 ? -11.727 -2.540 -2.515 1.00 97.06 107 ALA A CA 1
ATOM 814 C C . ALA A 1 107 ? -10.227 -2.728 -2.763 1.00 97.06 107 ALA A C 1
ATOM 816 O O . ALA A 1 107 ? -9.396 -2.004 -2.206 1.00 97.06 107 ALA A O 1
ATOM 817 N N . ILE A 1 108 ? -9.888 -3.664 -3.647 1.00 98.56 108 ILE A N 1
ATOM 818 C CA . ILE A 1 108 ? -8.554 -3.777 -4.236 1.00 98.56 108 ILE A CA 1
ATOM 819 C C . ILE A 1 108 ? -8.665 -4.318 -5.666 1.00 98.56 108 ILE A C 1
ATOM 821 O O . ILE A 1 108 ? -9.424 -5.253 -5.937 1.00 98.56 108 ILE A O 1
ATOM 825 N N . ARG A 1 109 ? -7.935 -3.697 -6.595 1.00 98.00 109 ARG A N 1
ATOM 826 C CA . ARG A 1 109 ? -7.899 -4.049 -8.020 1.00 98.00 109 ARG A CA 1
ATOM 827 C C . ARG A 1 109 ? -6.468 -4.192 -8.521 1.00 98.00 109 ARG A C 1
ATOM 829 O O . ARG A 1 109 ? -5.524 -3.740 -7.876 1.00 98.00 109 ARG A O 1
ATOM 836 N N . LEU A 1 110 ? -6.328 -4.729 -9.727 1.00 98.19 110 LEU A N 1
ATOM 837 C CA . LEU A 1 110 ? -5.121 -4.543 -10.520 1.00 98.19 110 LEU A CA 1
ATOM 838 C C . LEU A 1 110 ? -5.097 -3.085 -11.023 1.00 98.19 110 LEU A C 1
ATOM 840 O O . LEU A 1 110 ? -6.012 -2.650 -11.730 1.00 98.19 110 LEU A O 1
ATOM 844 N N . ALA A 1 111 ? -4.097 -2.312 -10.603 1.00 97.06 111 ALA A N 1
ATOM 845 C CA . ALA A 1 111 ? -3.841 -0.961 -11.099 1.00 97.06 111 ALA A CA 1
ATOM 846 C C . ALA A 1 111 ? -3.313 -1.019 -12.532 1.00 97.06 111 ALA A C 1
ATOM 848 O O . ALA A 1 111 ? -2.860 -2.063 -12.998 1.00 97.06 111 ALA A O 1
ATOM 849 N N . ASP A 1 112 ? -3.397 0.085 -13.254 1.00 96.19 112 ASP A N 1
ATOM 850 C CA . ASP A 1 112 ? -2.948 0.178 -14.646 1.00 96.19 112 ASP A CA 1
ATOM 851 C C . ASP A 1 112 ? -1.407 0.280 -14.714 1.00 96.19 112 ASP A C 1
ATOM 853 O O . ASP A 1 112 ? -0.778 0.449 -13.663 1.00 96.19 112 ASP A O 1
ATOM 857 N N . PRO A 1 113 ? -0.764 0.070 -15.882 1.00 96.69 113 PRO A N 1
ATOM 858 C CA . PRO A 1 113 ? 0.696 0.038 -15.965 1.00 96.69 113 PRO A CA 1
ATOM 859 C C . PRO A 1 113 ? 1.335 1.324 -15.421 1.00 96.69 113 PRO A C 1
ATOM 861 O O . PRO A 1 113 ? 0.942 2.429 -15.789 1.00 96.69 113 PRO A O 1
ATOM 864 N N . ASP A 1 114 ? 2.309 1.170 -14.523 1.00 95.31 114 ASP A N 1
ATOM 865 C CA . ASP A 1 114 ? 2.972 2.277 -13.825 1.00 95.31 114 ASP A CA 1
ATOM 866 C C . ASP A 1 114 ? 4.380 2.483 -14.413 1.00 95.31 114 ASP A C 1
ATOM 868 O O . ASP A 1 114 ? 5.110 1.494 -14.571 1.00 95.31 114 ASP A O 1
ATOM 872 N N . PRO A 1 115 ? 4.825 3.727 -14.678 1.00 95.56 115 PRO A N 1
ATOM 873 C CA . PRO A 1 115 ? 6.191 3.999 -15.114 1.00 95.56 115 PRO A CA 1
ATOM 874 C C . PRO A 1 115 ? 7.260 3.414 -14.187 1.00 95.56 115 PRO A C 1
ATOM 876 O O . PRO A 1 115 ? 8.308 2.995 -14.683 1.00 95.56 115 PRO A O 1
ATOM 879 N N . ALA A 1 116 ? 6.990 3.297 -12.880 1.00 95.94 116 ALA A N 1
ATOM 880 C CA . ALA A 1 116 ? 7.878 2.633 -11.926 1.00 95.94 116 ALA A CA 1
ATOM 881 C C . ALA A 1 116 ? 8.116 1.154 -12.263 1.00 95.94 116 ALA A C 1
ATOM 883 O O . ALA A 1 116 ? 9.237 0.670 -12.124 1.00 95.94 116 ALA A O 1
ATOM 884 N N . ASN A 1 117 ? 7.105 0.467 -12.791 1.00 97.31 117 ASN A N 1
ATOM 885 C CA . ASN A 1 117 ? 7.181 -0.926 -13.230 1.00 97.31 117 ASN A CA 1
ATOM 886 C C . ASN A 1 117 ? 7.475 -1.015 -14.741 1.00 97.31 117 ASN A C 1
ATOM 888 O O . ASN A 1 117 ? 7.024 -1.926 -15.429 1.00 97.31 117 ASN A O 1
ATOM 892 N N . CYS A 1 118 ? 8.194 -0.021 -15.271 1.00 97.19 118 CYS A N 1
ATOM 893 C CA . CYS A 1 118 ? 8.573 0.105 -16.678 1.00 97.19 118 CYS A CA 1
ATOM 894 C C . CYS A 1 118 ? 7.389 0.167 -17.671 1.00 97.19 118 CYS A C 1
ATOM 896 O O . CYS A 1 118 ? 7.589 -0.030 -18.866 1.00 97.19 118 CYS A O 1
ATOM 898 N N . ASN A 1 119 ? 6.174 0.476 -17.191 1.00 96.81 119 ASN A N 1
ATOM 899 C CA . ASN A 1 119 ? 4.901 0.339 -17.917 1.00 96.81 119 ASN A CA 1
ATOM 900 C C . ASN A 1 119 ? 4.612 -1.086 -18.438 1.00 96.81 119 ASN A C 1
ATOM 902 O O . ASN A 1 119 ? 3.808 -1.257 -19.354 1.00 96.81 119 ASN A O 1
ATOM 906 N N . ASP A 1 120 ? 5.231 -2.117 -17.858 1.00 97.06 120 ASP A N 1
ATOM 907 C CA . ASP A 1 120 ? 4.994 -3.502 -18.261 1.00 97.06 120 ASP A CA 1
ATOM 908 C C . ASP A 1 120 ? 3.592 -3.969 -17.818 1.00 97.06 120 ASP A C 1
ATOM 910 O O . ASP A 1 120 ? 3.196 -3.843 -16.655 1.00 97.06 120 ASP A O 1
ATOM 914 N N . SER A 1 121 ? 2.824 -4.509 -18.768 1.00 96.88 121 SER A N 1
ATOM 915 C CA . SER A 1 121 ? 1.447 -4.975 -18.552 1.00 96.88 121 SER A CA 1
ATOM 916 C C . SER A 1 121 ? 1.324 -6.231 -17.674 1.00 96.88 121 SER A C 1
ATOM 918 O O . SER A 1 121 ? 0.238 -6.493 -17.153 1.00 96.88 121 SER A O 1
ATOM 920 N N . SER A 1 122 ? 2.416 -6.973 -17.471 1.00 96.81 122 SER A N 1
ATOM 921 C CA . SER A 1 122 ? 2.516 -8.083 -16.518 1.00 96.81 122 SER A CA 1
ATOM 922 C C . SER A 1 122 ? 2.898 -7.603 -15.112 1.00 96.81 122 SER A C 1
ATOM 924 O O . SER A 1 122 ? 2.391 -8.118 -14.115 1.00 96.81 122 SER A O 1
ATOM 926 N N . LEU A 1 123 ? 3.714 -6.547 -15.010 1.00 97.19 123 LEU A N 1
ATOM 927 C CA . LEU A 1 123 ? 4.200 -5.981 -13.749 1.00 97.19 123 LEU A CA 1
ATOM 928 C C . LEU A 1 123 ? 3.218 -4.942 -13.181 1.00 97.19 123 LEU A C 1
ATOM 930 O O . LEU A 1 123 ? 3.574 -3.802 -12.881 1.00 97.19 123 LEU A O 1
ATOM 934 N N . ARG A 1 124 ? 1.950 -5.320 -13.010 1.00 98.12 124 ARG A N 1
ATOM 935 C CA . ARG A 1 124 ? 0.901 -4.403 -12.537 1.00 98.12 124 ARG A CA 1
ATOM 93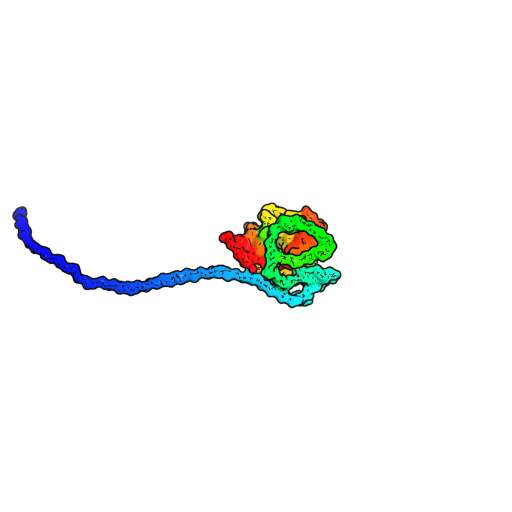6 C C . ARG A 1 124 ? 0.812 -4.356 -11.007 1.00 98.12 124 ARG A C 1
ATOM 938 O O . ARG A 1 124 ? 0.863 -5.370 -10.314 1.00 98.12 124 ARG A O 1
ATOM 945 N N . ASN A 1 125 ? 0.662 -3.150 -10.464 1.00 98.38 125 ASN A N 1
ATOM 946 C CA . ASN A 1 125 ? 0.456 -2.931 -9.029 1.00 98.38 125 ASN A CA 1
ATOM 947 C C . ASN A 1 125 ? -0.906 -3.488 -8.575 1.00 98.38 125 ASN A C 1
ATOM 949 O O . ASN A 1 125 ? -1.878 -3.414 -9.325 1.00 98.38 125 ASN A O 1
ATOM 953 N N . TYR A 1 126 ? -1.028 -3.945 -7.326 1.00 98.75 126 TYR A N 1
ATOM 954 C CA . TYR A 1 126 ? -2.340 -4.016 -6.675 1.00 98.75 126 TYR A CA 1
ATOM 955 C C . TYR A 1 126 ? -2.623 -2.670 -6.015 1.00 98.75 126 TYR A C 1
ATOM 957 O O . TYR A 1 126 ? -1.788 -2.158 -5.270 1.00 98.75 126 TYR A O 1
ATOM 965 N N . TRP A 1 127 ? -3.793 -2.105 -6.295 1.00 98.50 127 TRP A N 1
ATOM 966 C CA . TRP A 1 127 ? -4.228 -0.789 -5.837 1.00 98.50 127 TRP A CA 1
ATOM 967 C C . TRP A 1 127 ? -5.515 -0.939 -5.045 1.00 98.50 127 TRP A C 1
ATOM 969 O O . TRP A 1 127 ? -6.520 -1.426 -5.570 1.00 98.50 127 TRP A O 1
ATOM 979 N N . GLY A 1 128 ? -5.472 -0.548 -3.776 1.00 98.62 128 GLY A N 1
ATOM 980 C CA . GLY A 1 128 ? -6.589 -0.653 -2.851 1.00 98.62 128 GLY A CA 1
ATOM 981 C C . GLY A 1 128 ? -6.881 0.649 -2.121 1.00 98.62 128 GLY A C 1
ATOM 982 O O . GLY A 1 128 ? -6.105 1.603 -2.172 1.00 98.62 128 GLY A O 1
ATOM 983 N N . TRP A 1 129 ? -8.008 0.655 -1.417 1.00 98.62 129 TRP A N 1
ATOM 984 C CA . TRP A 1 129 ? -8.505 1.801 -0.661 1.00 98.62 129 TRP A CA 1
ATOM 985 C C . TRP A 1 129 ? -8.703 1.397 0.797 1.00 98.62 129 TRP A C 1
ATOM 987 O O . TRP A 1 129 ? -9.581 0.589 1.094 1.00 98.62 129 TRP A O 1
ATOM 997 N N . LEU A 1 130 ? -7.880 1.938 1.696 1.00 98.81 130 LEU A N 1
ATOM 998 C CA . LEU A 1 130 ? -7.991 1.726 3.138 1.00 98.81 130 LEU A CA 1
ATOM 999 C C . LEU A 1 130 ? -8.797 2.880 3.750 1.00 98.81 130 LEU A C 1
ATOM 1001 O O . LEU A 1 130 ? -8.372 4.032 3.673 1.00 98.81 130 LEU A O 1
ATOM 1005 N N . ALA A 1 131 ? -9.946 2.580 4.350 1.00 98.62 131 ALA A N 1
ATOM 1006 C CA . ALA A 1 131 ? -10.827 3.564 4.980 1.00 98.62 131 ALA A CA 1
ATOM 1007 C C . ALA A 1 131 ? -11.016 3.295 6.485 1.00 98.62 131 ALA A C 1
ATOM 1009 O O . ALA A 1 131 ? -10.542 2.283 7.011 1.00 98.62 131 ALA A O 1
ATOM 1010 N N . THR A 1 132 ? -11.682 4.210 7.192 1.00 98.44 132 THR A N 1
ATOM 1011 C CA . THR A 1 132 ? -11.847 4.137 8.655 1.00 98.44 132 THR A CA 1
ATOM 1012 C C . THR A 1 132 ? -12.914 3.113 9.052 1.00 98.44 132 THR A C 1
ATOM 1014 O O . THR A 1 132 ? -12.716 2.365 10.010 1.00 98.44 132 THR A O 1
ATOM 1017 N N . ASN A 1 133 ? -14.002 3.017 8.284 1.00 98.19 133 ASN A N 1
ATOM 1018 C CA . ASN A 1 133 ? -15.133 2.116 8.508 1.00 98.19 133 ASN A CA 1
ATOM 1019 C C . ASN A 1 133 ? -15.308 1.149 7.327 1.00 98.19 133 ASN A C 1
ATOM 1021 O O . ASN A 1 133 ? -15.045 1.515 6.187 1.00 98.19 133 ASN A O 1
ATOM 1025 N N . LYS A 1 134 ? -15.841 -0.059 7.564 1.00 97.00 134 LYS A N 1
ATOM 1026 C CA . LYS A 1 134 ? -16.140 -1.046 6.500 1.00 97.00 134 LYS A CA 1
ATOM 1027 C C . LYS A 1 134 ? -17.127 -0.520 5.439 1.00 97.00 134 LYS A C 1
ATOM 1029 O O . LYS A 1 134 ? -17.116 -0.995 4.310 1.00 97.00 134 LYS A O 1
ATOM 1034 N N . SER A 1 135 ? -17.986 0.428 5.810 1.00 96.81 135 SER A N 1
ATOM 1035 C CA . SER A 1 135 ? -19.033 1.016 4.965 1.00 96.81 135 SER A CA 1
ATOM 1036 C C . SER A 1 135 ? -18.615 2.290 4.219 1.00 96.81 135 SER A C 1
ATOM 1038 O O . SER A 1 135 ? -19.446 2.870 3.526 1.00 96.81 135 SER A O 1
ATOM 1040 N N . ASP A 1 136 ? -17.377 2.764 4.388 1.00 97.81 136 ASP A N 1
ATOM 1041 C CA . ASP A 1 136 ? -16.894 3.982 3.728 1.00 97.81 136 ASP A CA 1
ATOM 1042 C C . ASP A 1 136 ? -16.712 3.771 2.209 1.00 97.81 136 ASP A C 1
ATOM 1044 O O . ASP A 1 136 ? -16.284 2.711 1.751 1.00 97.81 136 ASP A O 1
ATOM 1048 N N . GLY A 1 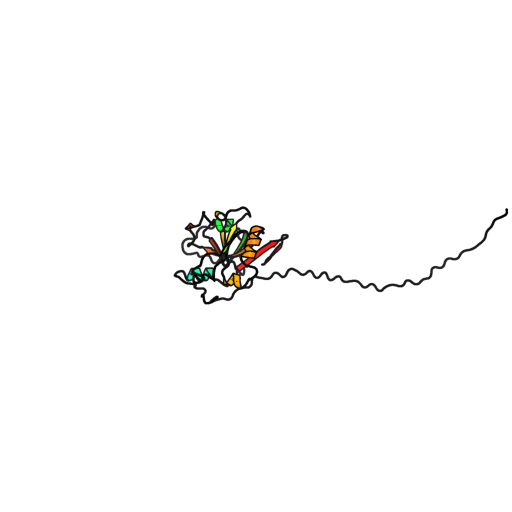137 ? -16.979 4.804 1.408 1.00 97.00 137 GLY A N 1
ATOM 1049 C CA . GLY A 1 137 ? -16.701 4.803 -0.031 1.00 97.00 137 GLY A CA 1
ATOM 1050 C C . GLY A 1 137 ? -15.216 5.011 -0.366 1.00 97.00 137 GLY A C 1
ATOM 1051 O O . GLY A 1 137 ? -14.445 5.544 0.432 1.00 97.00 137 GLY A O 1
ATOM 1052 N N . ARG A 1 138 ? -14.804 4.667 -1.598 1.00 97.38 138 ARG A N 1
ATOM 1053 C CA . ARG A 1 138 ? -13.416 4.868 -2.083 1.00 97.38 138 ARG A CA 1
ATOM 1054 C C . ARG A 1 138 ? -12.922 6.314 -1.926 1.00 97.38 138 ARG A C 1
ATOM 1056 O O . ARG A 1 138 ? -11.787 6.530 -1.510 1.00 97.38 138 ARG A O 1
ATOM 1063 N N . SER A 1 139 ? -13.798 7.293 -2.158 1.00 97.31 139 SER A N 1
ATOM 1064 C CA . SER A 1 139 ? -13.546 8.730 -1.962 1.00 97.31 139 SER A CA 1
ATOM 1065 C C . SER A 1 139 ? -13.198 9.131 -0.521 1.00 97.31 139 SER A C 1
ATOM 1067 O O . SER A 1 139 ? -12.587 10.178 -0.331 1.00 97.31 139 SER A O 1
ATOM 1069 N N . GLN A 1 140 ? -13.537 8.310 0.479 1.00 97.81 140 GLN A N 1
ATOM 1070 C CA . GLN A 1 140 ? -13.184 8.502 1.893 1.00 97.81 140 GLN A CA 1
ATOM 1071 C C . GLN A 1 140 ? -11.893 7.760 2.295 1.00 97.81 140 GLN A C 1
ATOM 1073 O O . GLN A 1 140 ? -11.346 8.022 3.364 1.00 97.81 140 GLN A O 1
ATOM 1078 N N . GLY A 1 141 ? -11.394 6.839 1.464 1.00 97.75 141 GLY A N 1
ATOM 1079 C CA . GLY A 1 141 ? -10.208 6.032 1.753 1.00 97.75 141 GLY A CA 1
ATOM 1080 C C . GLY A 1 141 ? -8.888 6.679 1.323 1.00 97.75 141 GLY A C 1
ATOM 1081 O O . GLY A 1 141 ? -8.838 7.527 0.426 1.00 97.75 141 GLY A O 1
ATOM 1082 N N . ILE A 1 142 ? -7.788 6.228 1.928 1.00 98.00 142 ILE A N 1
ATOM 1083 C CA . ILE A 1 142 ? -6.428 6.460 1.423 1.00 98.00 142 ILE A CA 1
ATOM 1084 C C . ILE A 1 142 ? -6.026 5.339 0.461 1.00 98.00 142 ILE A C 1
ATOM 1086 O O . ILE A 1 142 ? -6.412 4.183 0.641 1.00 98.00 142 ILE A O 1
ATOM 1090 N N . VAL A 1 143 ? -5.223 5.666 -0.552 1.00 98.31 143 VAL A N 1
ATOM 1091 C CA . VAL A 1 143 ? -4.704 4.663 -1.492 1.00 98.31 143 VAL A CA 1
ATOM 1092 C C . VAL A 1 143 ? -3.587 3.854 -0.836 1.00 98.31 143 VAL A C 1
ATOM 1094 O O . VAL A 1 143 ? -2.698 4.408 -0.186 1.00 98.31 143 VAL A O 1
ATOM 1097 N N . VAL A 1 144 ? -3.608 2.541 -1.044 1.00 98.69 144 VAL A N 1
ATOM 1098 C CA . VAL A 1 144 ? -2.562 1.606 -0.614 1.00 98.69 144 VAL A CA 1
ATOM 1099 C C . VAL A 1 144 ? -2.127 0.751 -1.803 1.00 98.69 144 VAL A C 1
ATOM 1101 O O . VAL A 1 144 ? -2.969 0.284 -2.571 1.00 98.69 144 VAL A O 1
ATOM 1104 N N . VAL A 1 145 ? -0.815 0.583 -1.992 1.00 98.56 145 VAL A N 1
ATOM 1105 C CA . VAL A 1 145 ? -0.251 -0.028 -3.206 1.00 98.56 145 VAL A CA 1
ATOM 1106 C C . VAL A 1 145 ? 0.751 -1.129 -2.873 1.00 98.56 145 VAL A C 1
ATOM 1108 O O . VAL A 1 145 ? 1.727 -0.899 -2.160 1.00 98.56 145 VAL A O 1
ATOM 1111 N N . ILE A 1 146 ? 0.533 -2.319 -3.436 1.00 98.69 146 ILE A N 1
ATOM 1112 C CA . ILE A 1 146 ? 1.445 -3.467 -3.343 1.00 98.69 146 ILE A CA 1
ATOM 1113 C C . ILE A 1 146 ? 2.100 -3.650 -4.716 1.00 98.69 146 ILE A C 1
ATOM 1115 O O . ILE A 1 146 ? 1.423 -3.983 -5.695 1.00 98.69 146 ILE A O 1
ATOM 1119 N N . THR A 1 147 ? 3.410 -3.423 -4.809 1.00 98.25 147 THR A N 1
ATOM 1120 C CA . THR A 1 147 ? 4.140 -3.481 -6.087 1.00 98.25 147 THR A CA 1
ATOM 1121 C C . THR A 1 147 ? 4.562 -4.915 -6.444 1.00 98.25 147 THR A C 1
ATOM 1123 O O . THR A 1 147 ? 4.713 -5.738 -5.537 1.00 98.25 147 THR A O 1
ATOM 1126 N N . PRO A 1 148 ? 4.767 -5.255 -7.735 1.00 98.19 148 PRO A N 1
ATOM 1127 C CA . PRO A 1 148 ? 5.005 -6.627 -8.204 1.00 98.19 148 PRO A CA 1
ATOM 1128 C C . PRO A 1 148 ? 6.073 -7.411 -7.437 1.00 98.19 148 PRO A C 1
ATOM 1130 O O . PRO A 1 148 ? 5.874 -8.589 -7.151 1.00 98.19 148 PRO A O 1
ATOM 1133 N N . ARG A 1 149 ? 7.169 -6.762 -7.020 1.00 97.44 149 ARG A N 1
ATOM 1134 C CA . ARG A 1 149 ? 8.211 -7.419 -6.214 1.00 97.44 149 ARG A CA 1
ATOM 1135 C C . ARG A 1 149 ? 7.704 -7.871 -4.839 1.00 97.44 149 ARG A C 1
ATOM 1137 O O . ARG A 1 149 ? 7.994 -8.986 -4.419 1.00 97.44 149 ARG A O 1
ATOM 1144 N N . TRP A 1 150 ? 6.894 -7.048 -4.171 1.00 98.06 150 TRP A N 1
ATOM 1145 C CA . TRP A 1 150 ? 6.277 -7.383 -2.884 1.00 98.06 150 TRP A CA 1
ATOM 1146 C C . TRP A 1 150 ? 5.185 -8.450 -3.033 1.00 98.06 150 TRP A C 1
ATOM 1148 O O . TRP A 1 150 ? 5.079 -9.318 -2.170 1.00 98.06 150 TRP A O 1
ATOM 1158 N N . GLN A 1 151 ? 4.436 -8.440 -4.144 1.00 97.69 151 GLN A N 1
ATOM 1159 C CA . GLN A 1 151 ? 3.478 -9.501 -4.484 1.00 97.69 151 GLN A CA 1
ATOM 1160 C C . GLN A 1 151 ? 4.184 -10.853 -4.689 1.00 97.69 151 GLN A C 1
ATOM 1162 O O . GLN A 1 151 ? 3.771 -11.856 -4.117 1.00 97.69 151 GLN A O 1
ATOM 1167 N N . ALA A 1 152 ? 5.264 -10.877 -5.478 1.00 97.12 152 ALA A N 1
ATOM 1168 C CA . ALA A 1 152 ? 5.989 -12.100 -5.819 1.00 97.12 152 ALA A CA 1
ATOM 1169 C C . ALA A 1 152 ? 6.718 -12.721 -4.617 1.00 97.12 152 ALA A C 1
ATOM 1171 O O . ALA A 1 152 ? 6.728 -13.941 -4.476 1.00 97.12 152 ALA A O 1
ATOM 1172 N N . ALA A 1 153 ? 7.273 -11.898 -3.722 1.00 96.88 153 ALA A N 1
ATOM 1173 C CA . ALA A 1 153 ? 7.866 -12.383 -2.477 1.00 96.88 153 ALA A CA 1
ATOM 1174 C C . ALA A 1 153 ? 6.819 -12.964 -1.502 1.00 96.88 153 ALA A C 1
ATOM 1176 O O . ALA A 1 153 ? 7.145 -13.848 -0.710 1.00 96.88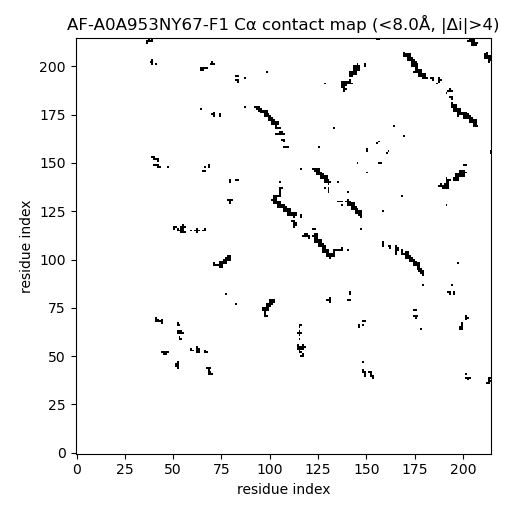 153 ALA A O 1
ATOM 1177 N N . ASN A 1 154 ? 5.556 -12.519 -1.571 1.00 97.06 154 ASN A N 1
ATOM 1178 C CA . ASN A 1 154 ? 4.496 -12.880 -0.624 1.00 97.06 154 ASN A CA 1
ATOM 1179 C C . ASN A 1 154 ? 3.276 -13.508 -1.338 1.00 97.06 154 ASN A C 1
ATOM 1181 O O . ASN A 1 154 ? 2.239 -12.854 -1.462 1.00 97.06 154 ASN A O 1
ATOM 1185 N N . PRO A 1 155 ? 3.328 -14.788 -1.773 1.00 93.25 155 PRO A N 1
ATOM 1186 C CA . PRO A 1 155 ? 2.266 -15.417 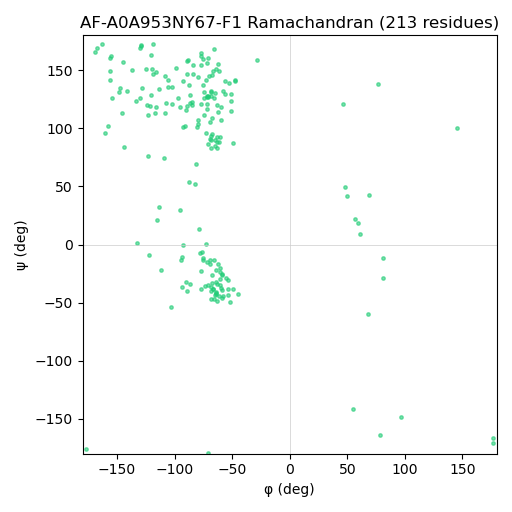-2.576 1.00 93.25 155 PRO A CA 1
ATOM 1187 C C . PRO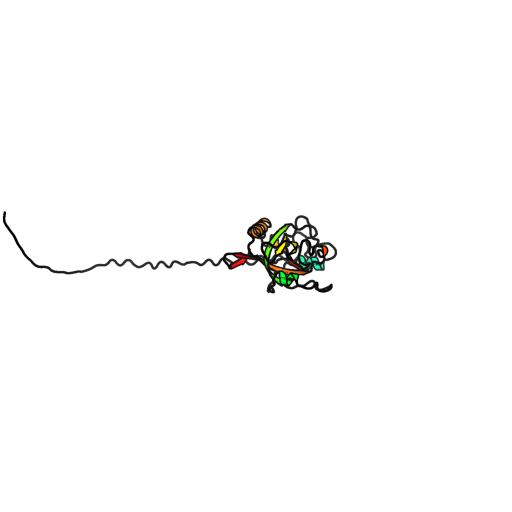 A 1 155 ? 0.853 -15.370 -1.965 1.00 93.25 155 PRO A C 1
ATOM 1189 O O . PRO A 1 155 ? -0.148 -15.309 -2.683 1.00 93.25 155 PRO A O 1
ATOM 1192 N N . LYS A 1 156 ? 0.744 -15.343 -0.630 1.00 93.00 156 LYS A N 1
ATOM 1193 C CA . LYS A 1 156 ? -0.536 -15.183 0.081 1.00 93.00 156 LYS A CA 1
ATOM 1194 C C . LYS A 1 156 ? -1.204 -13.826 -0.178 1.00 93.00 156 LYS A C 1
ATOM 1196 O O . LYS A 1 156 ? -2.421 -13.725 -0.046 1.00 93.00 156 LYS A O 1
ATOM 1201 N N . TRP A 1 157 ? -0.459 -12.798 -0.589 1.00 97.00 157 TRP A N 1
ATOM 1202 C CA . TRP A 1 157 ? -0.982 -11.467 -0.928 1.00 97.00 157 TRP A CA 1
ATOM 1203 C C . TRP A 1 157 ? -1.626 -11.426 -2.327 1.00 97.00 157 TRP A C 1
ATOM 1205 O O . TRP A 1 157 ? -1.881 -10.346 -2.853 1.00 97.00 157 TRP A O 1
ATOM 1215 N N . SER A 1 158 ? -1.895 -12.584 -2.944 1.00 97.44 158 SER A N 1
ATOM 1216 C CA . SER A 1 158 ? -2.645 -12.696 -4.202 1.00 97.44 158 SER A CA 1
ATOM 1217 C C . SER A 1 158 ? -3.937 -11.866 -4.201 1.00 97.44 158 SER A C 1
ATOM 1219 O O . SER A 1 158 ? -4.662 -11.803 -3.201 1.00 97.44 158 SER A O 1
ATOM 1221 N N . LEU A 1 159 ? -4.254 -11.258 -5.351 1.00 98.25 159 LEU A N 1
ATOM 1222 C CA . LEU A 1 159 ? -5.398 -10.352 -5.495 1.00 98.25 159 LEU A CA 1
ATOM 1223 C C . LEU A 1 159 ? -6.713 -10.990 -5.020 1.00 98.25 159 LEU A C 1
ATOM 1225 O O . LEU A 1 159 ? -7.454 -10.366 -4.267 1.00 98.25 159 LEU A O 1
ATOM 1229 N N . ALA A 1 160 ? -6.959 -12.254 -5.375 1.00 98.25 160 ALA A N 1
ATOM 1230 C CA . ALA A 1 160 ? -8.151 -12.993 -4.960 1.00 98.25 160 ALA A CA 1
ATOM 1231 C C . ALA A 1 160 ? -8.240 -13.204 -3.433 1.00 98.25 160 ALA A C 1
ATOM 1233 O O . ALA A 1 160 ? -9.336 -13.167 -2.872 1.00 98.25 160 ALA A O 1
ATOM 1234 N N . ASN A 1 161 ? -7.110 -13.387 -2.733 1.00 97.75 161 ASN A N 1
ATOM 1235 C CA . ASN A 1 161 ? -7.112 -13.472 -1.270 1.00 97.75 161 ASN A CA 1
ATOM 1236 C C . ASN A 1 161 ? -7.463 -12.118 -0.641 1.00 97.75 161 ASN A C 1
ATOM 1238 O O . ASN A 1 161 ? -8.341 -12.051 0.218 1.00 97.75 161 ASN A O 1
ATOM 1242 N N . LEU A 1 162 ? -6.831 -11.038 -1.108 1.00 98.31 162 LEU A N 1
ATOM 1243 C CA . LEU A 1 162 ? -7.064 -9.689 -0.587 1.00 98.31 162 LEU A CA 1
ATOM 1244 C C . LEU A 1 162 ? -8.486 -9.184 -0.894 1.00 98.31 162 LEU A C 1
ATOM 1246 O O . LEU A 1 162 ? -9.114 -8.590 -0.022 1.00 98.31 162 LEU A O 1
ATOM 1250 N N . GLN A 1 163 ? -9.036 -9.487 -2.075 1.00 98.44 163 GLN A N 1
ATOM 1251 C CA . GLN A 1 163 ? -10.433 -9.198 -2.431 1.00 98.44 163 GLN A CA 1
ATOM 1252 C C . GLN A 1 163 ? -11.428 -9.964 -1.550 1.00 98.44 163 GLN A C 1
ATOM 1254 O O . GLN A 1 163 ? -12.395 -9.381 -1.065 1.00 98.44 163 GLN A O 1
ATOM 1259 N N . ARG A 1 164 ? -11.178 -11.251 -1.277 1.00 97.81 164 ARG A N 1
ATOM 1260 C CA . ARG A 1 164 ? -12.011 -12.049 -0.365 1.00 97.81 164 ARG A CA 1
ATOM 1261 C C . ARG A 1 164 ? -11.956 -11.520 1.074 1.00 97.81 164 ARG A C 1
ATOM 1263 O O . ARG A 1 164 ? -12.991 -11.445 1.730 1.00 97.81 164 ARG A O 1
ATOM 1270 N N . LEU A 1 165 ? -10.779 -11.124 1.562 1.00 96.75 165 LEU A N 1
ATOM 1271 C CA . LEU A 1 165 ? -10.618 -10.514 2.890 1.00 96.75 165 LEU A CA 1
ATOM 1272 C C . LEU A 1 165 ? -11.302 -9.136 2.983 1.00 96.75 165 LEU A C 1
ATOM 1274 O O . LEU A 1 165 ? -11.947 -8.849 3.991 1.00 96.75 165 LEU A O 1
ATOM 1278 N N . ALA A 1 166 ? -11.239 -8.324 1.921 1.00 96.81 166 ALA A N 1
ATOM 1279 C CA . ALA A 1 166 ? -11.987 -7.071 1.787 1.00 96.81 166 ALA A CA 1
ATOM 1280 C C . ALA A 1 166 ? -13.513 -7.289 1.812 1.00 96.81 166 ALA A C 1
ATOM 1282 O O . ALA A 1 166 ? -14.218 -6.602 2.546 1.00 96.81 166 ALA A O 1
ATOM 1283 N N . ALA A 1 167 ? -14.026 -8.294 1.091 1.00 97.06 167 ALA A N 1
ATOM 1284 C CA . ALA A 1 167 ? -15.454 -8.629 1.069 1.00 97.06 167 ALA A CA 1
ATOM 1285 C C . ALA A 1 167 ? -15.973 -9.122 2.437 1.00 97.06 167 ALA A C 1
ATOM 1287 O O . ALA A 1 167 ? -17.009 -8.656 2.922 1.00 97.06 167 ALA A O 1
ATOM 1288 N N . TYR A 1 168 ? -15.217 -9.994 3.120 1.00 96.12 168 TYR A N 1
ATOM 1289 C CA . TYR A 1 168 ? -15.482 -10.310 4.531 1.00 96.12 168 TYR A CA 1
ATOM 1290 C C . TYR A 1 168 ? -15.378 -9.063 5.421 1.00 96.12 168 TYR A C 1
ATOM 1292 O O . TYR A 1 168 ? -16.113 -8.933 6.401 1.00 96.12 168 TYR A O 1
ATOM 1300 N N . GLY A 1 169 ? -14.538 -8.098 5.044 1.00 96.00 169 GLY A N 1
ATOM 1301 C CA . GLY A 1 169 ? -14.345 -6.831 5.739 1.00 96.00 169 GLY A CA 1
ATOM 1302 C C . GLY A 1 169 ? -13.662 -7.013 7.084 1.00 96.00 169 GLY A C 1
ATOM 1303 O O . GLY A 1 169 ? -14.074 -6.402 8.068 1.00 96.00 169 GLY A O 1
ATOM 1304 N N . VAL A 1 170 ? -12.637 -7.867 7.121 1.00 96.44 170 VAL A N 1
ATOM 1305 C CA . VAL A 1 170 ? -11.719 -7.929 8.263 1.00 96.44 170 VAL A CA 1
ATOM 1306 C C . VAL A 1 170 ? -11.008 -6.583 8.418 1.00 96.44 170 VAL A C 1
ATOM 1308 O O . VAL A 1 170 ? -10.765 -5.880 7.432 1.00 96.44 170 VAL A O 1
ATOM 1311 N N . LYS A 1 171 ? -10.650 -6.215 9.651 1.00 98.12 171 LYS A N 1
ATOM 1312 C CA . LYS A 1 171 ? -9.804 -5.040 9.876 1.00 98.12 171 LYS A CA 1
ATOM 1313 C C . LYS A 1 171 ? -8.369 -5.390 9.482 1.00 98.12 171 LYS A C 1
ATOM 1315 O O . LYS A 1 171 ? -7.844 -6.415 9.913 1.00 98.12 171 LYS A O 1
ATOM 1320 N N . PHE A 1 172 ? -7.739 -4.540 8.685 1.00 98.56 172 PHE A N 1
ATOM 1321 C CA . PHE A 1 172 ? -6.336 -4.652 8.300 1.00 98.56 172 PHE A CA 1
ATOM 1322 C C . PHE A 1 172 ? -5.473 -3.725 9.158 1.00 98.56 172 PHE A C 1
ATOM 1324 O O . PHE A 1 172 ? -5.927 -2.649 9.557 1.00 98.56 172 PHE A O 1
ATOM 1331 N N . ARG A 1 173 ? -4.204 -4.098 9.357 1.00 98.56 173 ARG A N 1
ATOM 1332 C CA . ARG A 1 173 ? -3.110 -3.165 9.633 1.00 98.56 173 ARG A CA 1
ATOM 1333 C C . ARG A 1 173 ? -2.122 -3.270 8.482 1.00 98.56 173 ARG A C 1
ATOM 1335 O O . ARG A 1 173 ? -1.497 -4.309 8.275 1.00 98.56 173 ARG A O 1
ATOM 1342 N N . LEU A 1 174 ? -2.005 -2.195 7.712 1.00 98.69 174 LEU A N 1
ATOM 1343 C CA . LEU A 1 174 ? -1.092 -2.113 6.579 1.00 98.69 174 LEU A CA 1
ATOM 1344 C C . LEU A 1 174 ? 0.127 -1.294 6.985 1.00 98.69 174 LEU A C 1
ATOM 1346 O O . LEU A 1 174 ? 0.007 -0.134 7.379 1.00 98.69 174 LEU A O 1
ATOM 1350 N N . THR A 1 175 ? 1.299 -1.914 6.893 1.00 98.62 175 THR A N 1
ATOM 1351 C CA . THR A 1 175 ? 2.588 -1.268 7.137 1.00 98.62 175 THR A CA 1
ATOM 1352 C C . THR A 1 175 ? 3.246 -0.956 5.798 1.00 98.62 175 THR A C 1
ATOM 1354 O O . THR A 1 175 ? 3.248 -1.793 4.897 1.00 98.62 175 THR A O 1
ATOM 1357 N N . GLY A 1 176 ? 3.799 0.245 5.638 1.00 98.00 176 GLY A N 1
ATOM 1358 C CA . GLY A 1 176 ? 4.437 0.665 4.392 1.00 98.00 176 GLY A CA 1
ATOM 1359 C C . GLY A 1 176 ? 4.922 2.109 4.416 1.00 98.00 176 GLY A C 1
ATOM 1360 O O . GLY A 1 176 ? 4.942 2.761 5.458 1.00 98.00 176 GLY A O 1
ATOM 1361 N N . TRP A 1 177 ? 5.344 2.613 3.262 1.00 96.75 177 TRP A N 1
ATOM 1362 C CA . TRP A 1 177 ? 5.954 3.940 3.151 1.00 96.75 177 TRP A CA 1
ATOM 1363 C C . TRP A 1 177 ? 4.930 4.994 2.725 1.00 96.75 177 TRP A C 1
ATOM 1365 O O . TRP A 1 177 ? 4.261 4.834 1.708 1.00 96.75 177 TRP A O 1
ATOM 1375 N N . LEU A 1 178 ? 4.809 6.080 3.490 1.00 94.88 178 LEU A N 1
ATOM 1376 C CA . LEU A 1 178 ? 3.852 7.153 3.219 1.00 94.88 178 LEU A CA 1
ATOM 1377 C C . LEU A 1 178 ? 4.375 8.095 2.122 1.00 94.88 178 LEU A C 1
ATOM 1379 O O . LEU A 1 178 ? 5.230 8.936 2.389 1.00 94.88 178 LEU A O 1
ATOM 1383 N N . LEU A 1 179 ? 3.846 7.965 0.904 1.00 93.62 179 LEU A N 1
ATOM 1384 C CA . LEU A 1 179 ? 4.254 8.692 -0.302 1.00 93.62 179 LEU A CA 1
ATOM 1385 C C . LEU A 1 179 ? 3.225 9.771 -0.683 1.00 93.62 179 LEU A C 1
ATOM 1387 O O . LEU A 1 179 ? 2.020 9.539 -0.595 1.00 93.62 179 LEU A O 1
ATOM 1391 N N . LEU A 1 180 ? 3.693 10.935 -1.148 1.00 91.19 180 LEU A N 1
ATOM 1392 C CA . LEU A 1 180 ? 2.843 11.955 -1.776 1.00 91.19 180 LEU A CA 1
ATOM 1393 C C . LEU A 1 180 ? 2.778 11.707 -3.287 1.00 91.19 180 LEU A C 1
ATOM 1395 O O . LEU A 1 180 ? 3.797 11.803 -3.973 1.00 91.19 180 LEU A O 1
ATOM 1399 N N . ASP A 1 181 ? 1.588 11.401 -3.796 1.00 86.81 181 ASP A N 1
ATOM 1400 C CA . ASP A 1 181 ? 1.369 10.960 -5.172 1.00 86.81 181 ASP A CA 1
ATOM 1401 C C . ASP A 1 181 ? 0.659 12.042 -6.002 1.00 86.81 181 ASP A C 1
ATOM 1403 O O . ASP A 1 181 ? -0.540 11.986 -6.286 1.00 86.81 181 ASP A O 1
ATOM 1407 N N . ASN A 1 182 ? 1.419 13.083 -6.358 1.00 85.31 182 ASN A N 1
ATOM 1408 C CA . ASN A 1 182 ? 0.910 14.269 -7.059 1.00 85.31 182 ASN A CA 1
ATOM 1409 C C . ASN A 1 182 ? 0.291 13.959 -8.437 1.00 85.31 182 ASN A C 1
ATOM 1411 O O . ASN A 1 182 ? -0.559 14.720 -8.892 1.00 85.31 182 ASN A O 1
ATOM 1415 N N . ALA A 1 183 ? 0.663 12.842 -9.075 1.00 86.38 183 ALA A N 1
ATOM 1416 C CA . ALA A 1 183 ? 0.090 12.390 -10.349 1.00 86.38 183 ALA A CA 1
ATOM 1417 C C . ALA A 1 183 ? -1.397 11.988 -10.245 1.00 86.38 183 ALA A C 1
ATOM 1419 O O . ALA A 1 183 ? -2.078 11.859 -11.259 1.00 86.38 183 ALA A O 1
ATOM 1420 N N . HIS A 1 184 ? -1.905 11.821 -9.021 1.00 88.94 184 HIS A N 1
ATOM 1421 C CA . HIS A 1 184 ? -3.291 11.473 -8.707 1.00 88.94 184 HIS A CA 1
ATOM 1422 C C . HIS A 1 184 ? -4.026 12.593 -7.951 1.00 88.94 184 HIS A C 1
ATOM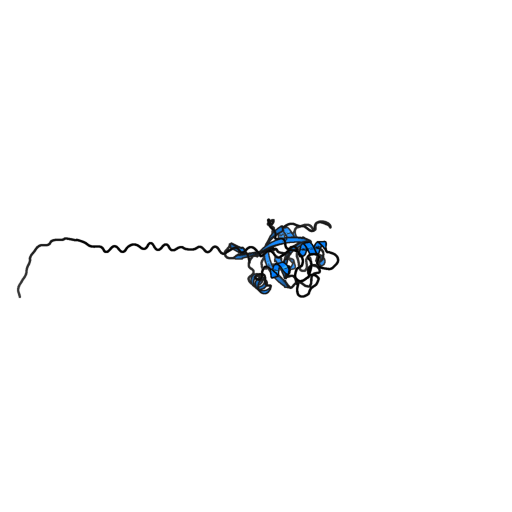 1424 O O . HIS A 1 184 ? -5.030 12.367 -7.270 1.00 88.94 184 HIS A O 1
ATOM 1430 N N . GLN A 1 185 ? -3.538 13.834 -8.051 1.00 90.25 185 GLN A N 1
ATOM 1431 C CA . GLN A 1 185 ? -4.147 14.980 -7.376 1.00 90.25 185 GLN A CA 1
ATOM 1432 C C . GLN A 1 185 ? -5.568 15.279 -7.894 1.00 90.25 185 GLN A C 1
ATOM 1434 O O . GLN A 1 185 ? -6.427 15.700 -7.118 1.00 90.25 185 GLN A O 1
ATOM 1439 N N . GLN A 1 186 ? -5.843 15.023 -9.171 1.00 92.19 186 GLN A N 1
ATOM 1440 C CA . GLN A 1 186 ? -7.161 15.178 -9.795 1.00 92.19 186 GLN A CA 1
ATOM 1441 C C . GLN A 1 186 ? -8.212 14.153 -9.328 1.00 92.19 186 GLN A C 1
ATOM 1443 O O . GLN A 1 186 ? -9.399 14.361 -9.592 1.00 92.19 186 GLN A O 1
ATOM 1448 N N . ASP A 1 187 ? -7.802 13.085 -8.637 1.00 94.25 187 ASP A N 1
ATOM 1449 C CA . ASP A 1 187 ? -8.683 12.004 -8.162 1.00 94.25 187 ASP A CA 1
ATOM 1450 C C . ASP A 1 187 ? -9.173 12.238 -6.719 1.00 94.25 187 ASP A C 1
ATOM 1452 O O . ASP A 1 187 ? -10.071 11.547 -6.226 1.00 94.25 187 ASP A O 1
ATOM 1456 N N . VAL A 1 188 ? -8.588 13.227 -6.032 1.00 95.12 188 VAL A N 1
ATOM 1457 C CA . VAL A 1 188 ? -8.933 13.588 -4.653 1.00 95.12 188 VAL A CA 1
ATOM 1458 C C . VAL A 1 188 ? -10.369 14.114 -4.579 1.00 95.12 188 VAL A C 1
ATOM 1460 O O . VAL A 1 188 ? -10.768 14.970 -5.364 1.00 95.12 188 VAL A O 1
ATOM 1463 N N . GLY A 1 189 ? -11.152 13.573 -3.644 1.00 93.88 189 GLY A N 1
ATOM 1464 C CA . GLY A 1 189 ? -12.590 13.823 -3.503 1.00 93.88 189 GLY A CA 1
ATOM 1465 C C . GLY A 1 189 ? -13.477 13.002 -4.450 1.00 93.88 189 GLY A C 1
ATOM 1466 O O . GLY A 1 189 ? -14.684 12.950 -4.237 1.00 93.88 189 GLY A O 1
ATOM 1467 N N . LYS A 1 190 ? -12.904 12.324 -5.458 1.00 95.06 190 LYS A N 1
ATOM 1468 C CA . LYS A 1 190 ? -13.638 11.477 -6.419 1.00 95.06 190 LYS A CA 1
ATOM 1469 C C . LYS A 1 190 ? -13.472 9.994 -6.110 1.00 95.06 190 LYS A C 1
ATOM 1471 O O . LYS A 1 190 ? -14.454 9.281 -5.952 1.00 95.06 190 LYS A O 1
ATOM 1476 N N . ASP A 1 191 ? -12.220 9.549 -6.007 1.00 95.00 191 ASP A N 1
ATOM 1477 C CA . ASP A 1 191 ? -11.859 8.140 -5.799 1.00 95.00 191 ASP A CA 1
ATOM 1478 C C . ASP A 1 191 ? -10.823 7.941 -4.682 1.00 95.00 191 ASP A C 1
ATOM 1480 O O . ASP A 1 191 ? -10.393 6.826 -4.424 1.00 95.00 191 ASP A O 1
ATOM 1484 N N . ARG A 1 192 ? -10.389 9.012 -4.008 1.00 96.88 192 ARG A N 1
ATOM 1485 C CA . ARG A 1 192 ? -9.502 8.958 -2.833 1.00 96.88 192 ARG A CA 1
ATOM 1486 C C . ARG A 1 192 ? -9.668 10.208 -1.973 1.00 96.88 192 ARG A C 1
ATOM 1488 O O . ARG A 1 192 ? -9.909 11.287 -2.508 1.00 96.88 192 ARG A O 1
ATOM 1495 N N . ALA A 1 193 ? -9.480 10.099 -0.663 1.00 96.44 193 ALA A N 1
ATOM 1496 C CA . ALA A 1 193 ? -9.633 11.232 0.255 1.00 96.44 193 ALA A CA 1
ATOM 1497 C C . ALA A 1 193 ? -8.448 12.214 0.230 1.00 96.44 193 ALA A C 1
ATOM 1499 O O . ALA A 1 193 ? -8.590 13.377 0.597 1.00 96.44 193 ALA A O 1
ATOM 1500 N N . THR A 1 194 ? -7.263 11.768 -0.196 1.00 94.50 194 THR A N 1
ATOM 1501 C CA . THR A 1 194 ? -6.047 12.596 -0.231 1.00 94.50 194 THR A CA 1
ATOM 1502 C C . THR A 1 194 ? -5.031 12.080 -1.255 1.00 94.50 194 THR A C 1
ATOM 1504 O O . THR A 1 194 ? -5.089 10.921 -1.672 1.00 94.50 194 THR A O 1
ATOM 1507 N N . ALA A 1 195 ? -4.089 12.937 -1.662 1.00 92.94 195 ALA A N 1
ATOM 1508 C CA . ALA A 1 195 ? -2.982 12.591 -2.562 1.00 92.94 195 ALA A CA 1
ATOM 1509 C C . ALA A 1 195 ? -1.875 11.772 -1.863 1.00 92.94 195 ALA A C 1
ATOM 1511 O O . ALA A 1 195 ? -1.018 11.192 -2.529 1.00 92.94 195 ALA A O 1
ATOM 1512 N N . TRP A 1 196 ? -1.900 11.672 -0.531 1.00 94.25 196 TRP A N 1
ATOM 1513 C CA . TRP A 1 196 ? -1.071 10.716 0.205 1.00 94.25 196 TRP A CA 1
ATOM 1514 C C . TRP A 1 196 ? -1.504 9.263 -0.074 1.00 94.25 196 TRP A C 1
ATOM 1516 O O . TRP A 1 196 ? -2.690 8.984 -0.275 1.00 94.25 196 TRP A O 1
ATOM 1526 N N . ALA A 1 197 ? -0.541 8.342 -0.098 1.00 95.94 197 ALA A N 1
ATOM 1527 C CA . ALA A 1 197 ? -0.738 6.901 -0.269 1.00 95.94 197 ALA A CA 1
ATOM 1528 C C . ALA A 1 197 ? 0.279 6.096 0.558 1.00 95.94 197 ALA A C 1
ATOM 1530 O O . ALA A 1 197 ? 1.371 6.586 0.844 1.00 95.94 197 ALA A O 1
ATOM 1531 N N . ILE A 1 198 ? -0.035 4.839 0.882 1.00 97.75 198 ILE A N 1
ATOM 1532 C CA . ILE A 1 198 ? 0.959 3.875 1.383 1.00 97.75 198 ILE A CA 1
ATOM 1533 C C . ILE A 1 198 ? 1.543 3.136 0.171 1.00 97.75 198 ILE A C 1
ATOM 1535 O O . ILE A 1 198 ? 0.884 2.268 -0.399 1.00 97.75 198 ILE A O 1
ATOM 1539 N N . HIS A 1 199 ? 2.753 3.507 -0.256 1.00 97.06 199 HIS A N 1
ATOM 1540 C CA . HIS A 1 199 ? 3.390 3.002 -1.475 1.00 97.06 199 HIS A CA 1
ATOM 1541 C C . HIS A 1 199 ? 4.925 2.886 -1.297 1.00 97.06 199 HIS A C 1
ATOM 1543 O O . HIS A 1 199 ? 5.610 3.910 -1.200 1.00 97.06 199 HIS A O 1
ATOM 1549 N N . PRO A 1 200 ? 5.500 1.666 -1.293 1.00 97.62 200 PRO A N 1
ATOM 1550 C CA . PRO A 1 200 ? 4.823 0.371 -1.245 1.00 97.62 200 PRO A CA 1
ATOM 1551 C C . PRO A 1 200 ? 4.317 0.040 0.168 1.00 97.62 200 PRO A C 1
ATOM 1553 O O . PRO A 1 200 ? 4.884 0.483 1.174 1.00 97.62 200 PRO A O 1
ATOM 1556 N N . VAL A 1 201 ? 3.277 -0.791 0.232 1.00 98.62 201 VAL A N 1
ATOM 1557 C CA . VAL A 1 201 ? 2.966 -1.638 1.392 1.00 98.62 201 VAL A CA 1
ATOM 1558 C C . VAL A 1 201 ? 4.053 -2.710 1.509 1.00 98.62 201 VAL A C 1
ATOM 1560 O O . VAL A 1 201 ? 4.412 -3.343 0.518 1.00 98.62 201 VAL A O 1
ATOM 1563 N N . THR A 1 202 ? 4.585 -2.891 2.715 1.00 97.88 202 THR A N 1
ATOM 1564 C CA . THR A 1 202 ? 5.723 -3.772 3.027 1.00 97.88 202 THR A CA 1
ATOM 1565 C C . THR A 1 202 ? 5.410 -4.837 4.079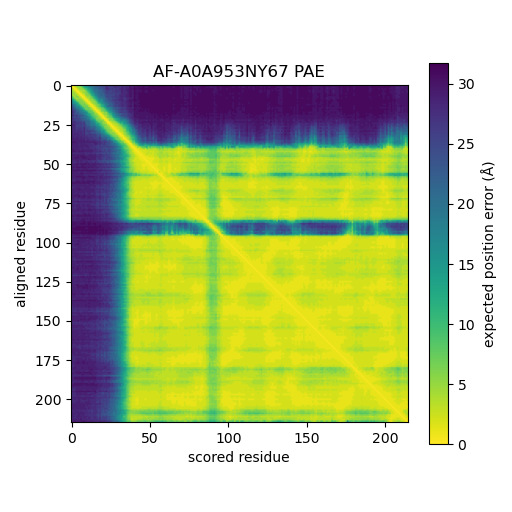 1.00 97.88 202 THR A C 1
ATOM 1567 O O . THR A 1 202 ? 6.214 -5.742 4.276 1.00 97.88 202 THR A O 1
ATOM 1570 N N . LYS A 1 203 ? 4.247 -4.761 4.741 1.00 98.00 203 LYS A N 1
ATOM 1571 C CA . LYS A 1 203 ? 3.704 -5.811 5.618 1.00 98.00 203 LYS A CA 1
ATOM 1572 C C . LYS A 1 203 ? 2.176 -5.688 5.721 1.00 98.00 203 LYS A C 1
ATOM 1574 O O . LYS A 1 203 ? 1.649 -4.574 5.786 1.00 98.00 203 LYS A O 1
ATOM 1579 N N . ILE A 1 204 ? 1.477 -6.825 5.749 1.00 98.25 204 ILE A N 1
ATOM 1580 C CA . ILE A 1 204 ? 0.010 -6.925 5.833 1.00 98.25 204 ILE A CA 1
ATOM 1581 C C . ILE A 1 204 ? -0.369 -7.785 7.040 1.00 98.25 204 ILE A C 1
ATOM 1583 O O . ILE A 1 204 ? -0.034 -8.965 7.082 1.00 98.25 204 ILE A O 1
ATOM 1587 N N . GLU A 1 205 ? -1.114 -7.217 7.988 1.00 97.56 205 GLU A N 1
ATOM 1588 C CA . GLU A 1 205 ? -1.753 -7.959 9.081 1.00 97.56 205 GLU A CA 1
ATOM 1589 C C . GLU A 1 205 ? -3.278 -7.848 8.982 1.00 97.56 205 GLU A C 1
ATOM 1591 O O . GLU A 1 205 ? -3.808 -6.813 8.567 1.00 97.56 205 GLU A O 1
ATOM 1596 N N . ILE A 1 206 ? -3.989 -8.889 9.418 1.00 96.94 206 ILE A N 1
ATOM 1597 C CA . ILE A 1 206 ? -5.444 -8.873 9.620 1.00 96.94 206 ILE A CA 1
ATOM 1598 C C . ILE A 1 206 ? -5.784 -9.142 11.087 1.00 96.94 206 ILE A C 1
ATOM 1600 O O . ILE A 1 206 ? -5.088 -9.896 11.769 1.00 96.94 206 ILE A O 1
ATOM 1604 N N . LEU A 1 207 ? -6.867 -8.534 11.566 1.00 96.44 207 LEU A N 1
ATOM 1605 C CA . LEU A 1 207 ? -7.416 -8.765 12.897 1.00 96.44 207 LEU A CA 1
ATOM 1606 C C . LEU A 1 207 ? -8.378 -9.958 12.863 1.00 96.44 207 LEU A C 1
ATOM 1608 O O . LEU A 1 207 ? -9.379 -9.928 12.148 1.00 96.44 207 LEU A O 1
ATOM 1612 N N . SER A 1 208 ? -8.100 -10.982 13.667 1.00 93.06 208 SER A N 1
ATOM 1613 C CA . SER A 1 208 ? -8.963 -12.150 13.861 1.00 93.06 208 SER A CA 1
ATOM 1614 C C . SER A 1 208 ? -8.928 -12.576 15.326 1.00 93.06 208 SER A C 1
ATOM 1616 O O . SER A 1 208 ? -7.852 -12.679 15.908 1.00 93.06 208 SER A O 1
ATOM 1618 N N . ASN A 1 209 ? -10.089 -12.813 15.944 1.00 91.38 209 ASN A N 1
ATOM 1619 C CA . ASN A 1 209 ? -10.210 -13.182 17.365 1.00 91.38 209 ASN A CA 1
ATOM 1620 C C . ASN A 1 209 ? -9.416 -12.249 18.313 1.00 91.38 209 ASN A C 1
ATOM 1622 O O . ASN A 1 209 ? -8.749 -12.705 19.237 1.00 91.38 209 ASN A O 1
ATOM 1626 N N . ASN A 1 210 ? -9.462 -10.936 18.049 1.00 90.56 210 ASN A N 1
ATOM 1627 C CA . ASN A 1 210 ? -8.694 -9.874 18.724 1.00 90.56 210 ASN A CA 1
ATOM 1628 C C . ASN A 1 210 ? -7.154 -9.977 18.628 1.00 90.56 210 ASN A C 1
ATOM 1630 O O . ASN A 1 210 ? -6.451 -9.183 19.253 1.00 90.56 210 ASN A O 1
ATOM 1634 N N . LEU A 1 211 ? -6.622 -10.886 17.808 1.00 93.69 211 LEU A N 1
ATOM 1635 C CA . LEU A 1 211 ? -5.195 -11.034 17.526 1.00 93.69 211 LEU A CA 1
ATOM 1636 C C . LEU A 1 211 ? -4.861 -10.557 16.109 1.00 93.69 211 LEU A C 1
ATOM 1638 O O . LEU A 1 211 ? -5.637 -10.735 15.169 1.00 93.69 211 LEU A O 1
ATOM 1642 N N . TRP A 1 212 ? -3.679 -9.965 15.951 1.00 94.12 212 TRP A N 1
ATOM 1643 C CA . TRP A 1 212 ? -3.145 -9.582 14.646 1.00 94.12 212 TRP A CA 1
ATOM 1644 C C . TRP A 1 212 ? -2.350 -10.746 14.056 1.00 94.12 212 TRP A C 1
ATOM 1646 O O . TRP A 1 212 ? -1.358 -11.174 14.641 1.00 94.12 212 TRP A O 1
ATOM 1656 N N . SER A 1 213 ? -2.785 -11.249 12.900 1.00 92.94 213 SER A N 1
ATOM 1657 C CA . SER A 1 213 ? -2.056 -12.250 12.120 1.00 92.94 213 SER A CA 1
ATOM 1658 C C . SER A 1 213 ? -1.469 -11.595 10.884 1.00 92.94 213 SER A C 1
ATOM 1660 O O . SER A 1 213 ? -2.205 -11.078 10.041 1.00 92.94 213 SER A O 1
ATOM 1662 N N . GLU A 1 214 ? -0.151 -11.675 10.736 1.00 91.31 214 GLU A N 1
ATOM 1663 C CA . GLU A 1 214 ? 0.509 -11.379 9.466 1.00 91.31 214 GLU A CA 1
ATOM 1664 C C . GLU A 1 214 ? 0.046 -12.371 8.380 1.00 91.31 214 GLU A C 1
ATOM 1666 O O . GLU A 1 214 ? -0.486 -13.446 8.698 1.00 91.31 214 GLU A O 1
ATOM 1671 N N . GLN A 1 215 ? 0.125 -11.962 7.111 1.00 87.06 215 GLN A N 1
ATOM 1672 C CA . GLN A 1 215 ? -0.348 -12.737 5.957 1.00 87.06 215 GLN A CA 1
ATOM 1673 C C . GLN A 1 215 ? 0.802 -13.430 5.235 1.00 87.06 215 GLN A C 1
ATOM 1675 O O . GLN A 1 215 ? 1.355 -12.832 4.291 1.00 87.06 215 GLN A O 1
#

Radius of gyration: 31.71 Å; Cα contacts (8 Å, |Δi|>4): 420; chains: 1; bounding box: 62×100×86 Å

Sequence (215 aa):
MLQAAINSRAAWRLRGNQWQWPWLKSIVLISILAPAVHAANKPDSGAFQGCRETGSGKDISINILKNRSKPVDKPTQMTVNAIIGQAKASGTLRRQQGVAVEGYLIAIRLADPDPANCNDSSLRNYWGWLATNKSDGRSQGIVVVITPRWQAANPKWSLANLQRLAAYGVKFRLTGWLLLDNAHQQDVGKDRATAWAIHPVTKIEILSNNLWSEQ

Nearest PDB structures (foldseek):
  6p4t-assembly1_B  TM=6.327E-01  e=7.626E-03  Salmonella enterica subsp. enterica serovar Typhi str. CT18
  6p4p-assembly1_B  TM=6.331E-01  e=1.038E-02  Salmonella enterica subsp. enterica serovar Typhi str. CT18
  7k7h-assembly1_B  TM=5.758E-01  e=1.501E-02  Salmonella enterica subsp. enterica serovar Typhi str. CT18
  8b9a-assembly1_2  TM=4.507E-01  e=6.187E-02  Saccharomyces cerevisiae
  1pto-assembly2_J  TM=5.219E-01  e=2.550E-01  Bordetella pertussis